Protein AF-A0A7J8KE74-F1 (afdb_monomer)

Sequence (270 aa):
MSRSQGQGNPVCGELDSFLIEITANILKFQDSDGKHLLPKIRDSAGQKGTGKWTAISALEYGVPVTLIGEAVFARCLSSLKDERIQASKKLKGPQKIQFKGDKKSFLEDIRKALYASKIISYAQGFMLLRQAATEFGWTLNYGGIALMWRGGCIIRSVFLGRIKDAFDRNPELQNLLLDDFFKSAVENCQESWRRAVSTGVQAGIPMPCFTTALSFYDGYRHEMLPANLIQAQRDYFGAHTYELLAKPGKFIHTNWTGHGGSVSSSSYNA

Radius of gyration: 23.01 Å; Cα contacts (8 Å, |Δi|>4): 273; chains: 1; bounding box: 54×50×67 Å

Organism: Rousettus aegyptiacus (NCBI:txid9407)

Solvent-accessible surface area (backbone atoms only — not comparable to full-atom values): 15713 Å² total; per-residue (Å²): 137,82,84,78,87,69,99,60,84,74,70,84,60,85,72,28,29,53,57,56,53,53,49,57,51,50,72,70,34,61,38,99,85,71,44,63,41,62,88,74,55,77,75,50,53,83,80,93,51,67,66,51,50,57,36,49,52,22,62,76,71,74,39,83,38,53,33,58,36,39,55,46,48,52,29,57,58,27,58,42,48,70,60,49,59,57,45,64,78,71,60,80,74,60,74,89,71,77,88,82,72,63,65,69,63,51,52,51,17,45,52,30,26,52,50,37,28,50,51,42,42,51,30,32,51,53,44,43,54,50,50,51,23,63,80,69,72,49,88,77,58,64,31,58,53,27,51,60,42,40,50,97,49,74,82,15,26,65,51,32,52,56,52,19,54,45,28,70,75,36,77,82,60,82,45,55,64,75,35,69,68,48,36,50,51,35,64,79,14,45,66,34,24,48,51,40,52,55,51,31,57,63,64,60,49,92,48,64,44,53,52,44,27,50,53,46,54,58,56,73,73,44,94,76,67,77,59,63,56,56,37,51,50,42,16,59,80,54,24,60,31,39,65,48,92,94,42,73,96,46,77,45,69,63,59,76,78,76,76,60,69,98,70,57,51,80,83,79,89,126

Structure (mmCIF, N/CA/C/O backbone):
data_AF-A0A7J8KE74-F1
#
_entry.id   AF-A0A7J8KE74-F1
#
loop_
_atom_site.group_PDB
_atom_site.id
_atom_site.type_symbol
_atom_site.label_atom_id
_atom_site.label_alt_id
_atom_site.label_comp_id
_atom_site.label_asym_id
_atom_site.label_entity_id
_atom_site.label_seq_id
_atom_site.pdbx_PDB_ins_code
_atom_site.Cartn_x
_atom_site.Cartn_y
_atom_site.Cartn_z
_atom_site.occupancy
_atom_site.B_iso_or_equiv
_atom_site.auth_seq_id
_atom_site.auth_comp_id
_atom_site.auth_asym_id
_atom_site.auth_atom_id
_atom_site.pdbx_PDB_model_num
ATOM 1 N N . MET A 1 1 ? 0.357 -25.454 25.633 1.00 37.00 1 MET A N 1
ATOM 2 C CA . MET A 1 1 ? -0.486 -24.565 26.460 1.00 37.00 1 MET A CA 1
ATOM 3 C C . MET A 1 1 ? -1.849 -24.462 25.800 1.00 37.00 1 MET A C 1
ATOM 5 O O . MET A 1 1 ? -1.939 -24.059 24.647 1.00 37.00 1 MET A O 1
ATOM 9 N N . SER A 1 2 ? -2.853 -24.998 26.484 1.00 32.03 2 SER A N 1
ATOM 10 C CA . SER A 1 2 ? -4.212 -25.276 26.014 1.00 32.03 2 SER A CA 1
ATOM 11 C C . SER A 1 2 ? -5.008 -24.007 25.708 1.00 32.03 2 SER A C 1
ATOM 13 O O . SER A 1 2 ? -4.944 -23.036 26.457 1.00 32.03 2 SER A O 1
ATOM 15 N N . ARG A 1 3 ? -5.787 -24.038 24.619 1.00 41.31 3 ARG A N 1
ATOM 16 C CA . ARG A 1 3 ? -6.760 -22.997 24.261 1.00 41.31 3 ARG A CA 1
ATOM 17 C C . ARG A 1 3 ? -7.822 -22.892 25.360 1.00 41.31 3 ARG A C 1
ATOM 19 O O . ARG A 1 3 ? -8.595 -23.830 25.534 1.00 41.31 3 ARG A O 1
ATOM 26 N N . SER A 1 4 ? -7.898 -21.760 26.053 1.00 35.44 4 SER A N 1
ATOM 27 C CA . SER A 1 4 ? -9.140 -21.351 26.704 1.00 35.44 4 SER A CA 1
ATOM 28 C C . SER A 1 4 ? -10.087 -20.847 25.614 1.00 35.44 4 SER A C 1
ATOM 30 O O . SER A 1 4 ? -9.778 -19.919 24.867 1.00 35.44 4 SER A O 1
ATOM 32 N N . GLN A 1 5 ? -11.224 -21.522 25.467 1.00 39.06 5 GLN A N 1
ATOM 33 C CA . GLN A 1 5 ? -12.318 -21.073 24.616 1.00 39.06 5 GLN A CA 1
ATOM 34 C C . GLN A 1 5 ? -12.979 -19.860 25.281 1.00 39.06 5 GLN A C 1
ATOM 36 O O . GLN A 1 5 ? -13.851 -20.001 26.133 1.00 39.06 5 GLN A O 1
ATOM 41 N N . GLY A 1 6 ? -12.535 -18.660 24.914 1.00 36.75 6 GLY A N 1
ATOM 42 C CA . GLY A 1 6 ? -13.305 -17.442 25.129 1.00 36.75 6 GLY A CA 1
ATOM 43 C C . GLY A 1 6 ? -14.415 -17.368 24.085 1.00 36.75 6 GLY A C 1
ATOM 44 O O . GLY A 1 6 ? -14.139 -17.423 22.888 1.00 36.75 6 GLY A O 1
ATOM 45 N N . GLN A 1 7 ? -15.664 -17.269 24.537 1.00 35.16 7 GLN A N 1
ATOM 46 C CA . GLN A 1 7 ? -16.854 -17.072 23.709 1.00 35.16 7 GLN A CA 1
ATOM 47 C C . GLN A 1 7 ? -16.773 -15.736 22.950 1.00 35.16 7 GLN A C 1
ATOM 49 O O . GLN A 1 7 ? -17.244 -14.695 23.399 1.00 35.16 7 GLN A O 1
ATOM 54 N N . GLY A 1 8 ? -16.164 -15.765 21.773 1.00 38.38 8 GLY A N 1
ATOM 55 C CA . GLY A 1 8 ? -16.310 -14.759 20.734 1.00 38.38 8 GLY A CA 1
ATOM 56 C C . GLY A 1 8 ? -16.576 -15.499 19.435 1.00 38.38 8 GLY A C 1
ATOM 57 O O . GLY A 1 8 ? -15.855 -16.445 19.129 1.00 38.38 8 GLY A O 1
ATOM 58 N N . ASN A 1 9 ? -17.622 -15.114 18.696 1.00 39.16 9 ASN A N 1
ATOM 59 C CA . ASN A 1 9 ? -17.879 -15.691 17.376 1.00 39.16 9 ASN A CA 1
ATOM 60 C C . ASN A 1 9 ? -16.574 -15.684 16.561 1.00 39.16 9 ASN A C 1
ATOM 62 O O . ASN A 1 9 ? -15.957 -14.616 16.458 1.00 39.16 9 ASN A O 1
ATOM 66 N N . PRO A 1 10 ? -16.139 -16.833 16.008 1.00 43.94 10 PRO A N 1
ATOM 67 C CA . PRO A 1 10 ? -14.959 -16.872 15.164 1.00 43.94 10 PRO A CA 1
ATOM 68 C C . PRO A 1 10 ? -15.146 -15.878 14.018 1.00 43.94 10 PRO A C 1
ATOM 70 O O . PRO A 1 10 ? -16.247 -15.724 13.483 1.00 43.94 10 PRO A O 1
ATOM 73 N N . VAL A 1 11 ? -14.072 -15.176 13.664 1.00 50.88 11 VAL A N 1
ATOM 74 C CA . VAL A 1 11 ? -14.034 -14.309 12.485 1.00 50.88 11 VAL A CA 1
ATOM 75 C C . VAL A 1 11 ? -14.248 -15.215 11.273 1.00 50.88 11 VAL A C 1
ATOM 77 O O . VAL A 1 11 ? -13.321 -15.848 10.792 1.00 50.88 11 VAL A O 1
ATOM 80 N N . CYS A 1 12 ? -15.491 -15.351 10.820 1.00 60.56 12 CYS A N 1
ATOM 81 C CA . CYS A 1 12 ? -15.844 -16.238 9.720 1.00 60.56 12 CYS A CA 1
ATOM 82 C C . CYS A 1 12 ? -15.625 -15.487 8.396 1.00 60.56 12 CYS A C 1
ATOM 84 O O . CYS A 1 12 ? -16.311 -14.499 8.136 1.00 60.56 12 CYS A O 1
ATOM 86 N N . GLY A 1 13 ? -14.645 -15.901 7.581 1.00 84.94 13 GLY A N 1
ATOM 87 C CA . GLY A 1 13 ? -14.439 -15.365 6.227 1.00 84.94 13 GLY A CA 1
ATOM 88 C C . GLY A 1 13 ? -12.975 -15.228 5.789 1.00 84.94 13 GLY A C 1
ATOM 89 O O . GLY A 1 13 ? -12.051 -15.678 6.456 1.00 84.94 13 GLY A O 1
ATOM 90 N N . GLU A 1 14 ? -12.744 -14.570 4.651 1.00 92.75 14 GLU A N 1
ATOM 91 C CA . GLU A 1 14 ? -11.417 -14.424 4.014 1.00 92.75 14 GLU A CA 1
ATOM 92 C C . GLU A 1 14 ? -10.384 -13.610 4.821 1.00 92.75 14 GLU A C 1
ATOM 94 O O . GLU A 1 14 ? -9.175 -13.697 4.582 1.00 92.75 14 GLU A O 1
ATOM 99 N N . LEU A 1 15 ? -10.854 -12.840 5.806 1.00 95.56 15 LEU A N 1
ATOM 100 C CA . LEU A 1 15 ? -10.025 -12.087 6.749 1.00 95.56 15 LEU A CA 1
ATOM 101 C C . LEU A 1 15 ? -9.701 -12.860 8.036 1.00 95.56 15 LEU A C 1
ATOM 103 O O . LEU A 1 15 ? -9.006 -12.306 8.893 1.00 95.56 15 LEU A O 1
ATOM 107 N N . ASP A 1 16 ? -10.146 -14.116 8.166 1.00 94.56 16 ASP A N 1
ATOM 108 C CA . ASP A 1 16 ? -9.833 -14.959 9.322 1.00 94.56 16 ASP A CA 1
ATOM 109 C C . ASP A 1 16 ? -8.313 -15.041 9.538 1.00 94.56 16 ASP A C 1
ATOM 111 O O . ASP A 1 16 ? -7.527 -15.528 8.709 1.00 94.56 16 ASP A O 1
ATOM 115 N N . SER A 1 17 ? -7.885 -14.436 10.642 1.00 95.75 17 SER A N 1
ATOM 116 C CA . SER A 1 17 ? -6.489 -14.232 10.977 1.00 95.75 17 SER A CA 1
ATOM 117 C C . SER A 1 17 ? -6.329 -13.878 12.443 1.00 95.75 17 SER A C 1
ATOM 119 O O . SER A 1 17 ? -7.180 -13.220 13.045 1.00 95.75 17 SER A O 1
ATOM 121 N N . PHE A 1 18 ? -5.166 -14.237 12.986 1.00 96.31 18 PHE A N 1
ATOM 122 C CA . PHE A 1 18 ? -4.839 -13.936 14.375 1.00 96.31 18 PHE A CA 1
ATOM 123 C C . PHE A 1 18 ? -4.906 -12.437 14.687 1.00 96.31 18 PHE A C 1
ATOM 125 O O . PHE A 1 18 ? -5.376 -12.050 15.751 1.00 96.31 18 PHE A O 1
ATOM 132 N N . LEU A 1 19 ? -4.463 -11.581 13.759 1.00 97.19 19 LEU A N 1
ATOM 133 C CA . LEU A 1 19 ? -4.487 -10.134 13.968 1.00 97.19 19 LEU A CA 1
ATOM 134 C C . LEU A 1 19 ? -5.917 -9.583 14.061 1.00 97.19 19 LEU A C 1
ATOM 136 O O . LEU A 1 19 ? -6.177 -8.772 14.942 1.00 97.19 19 LEU A O 1
ATOM 140 N N . ILE A 1 20 ? -6.854 -10.047 13.226 1.00 97.44 20 ILE A N 1
ATOM 141 C CA . ILE A 1 20 ? -8.258 -9.610 13.316 1.00 97.44 20 ILE A CA 1
ATOM 142 C C . ILE A 1 20 ? -8.899 -10.101 14.621 1.00 97.44 20 ILE A C 1
ATOM 144 O O . ILE A 1 20 ? -9.606 -9.336 15.277 1.00 97.44 20 ILE A O 1
ATOM 148 N N . GLU A 1 21 ? -8.604 -11.337 15.035 1.00 96.75 21 GLU A N 1
ATOM 149 C CA . GLU A 1 21 ? -9.071 -11.908 16.304 1.00 96.75 21 GLU A CA 1
ATOM 150 C C . GLU A 1 21 ? -8.626 -11.060 17.507 1.00 96.75 21 GLU A C 1
ATOM 152 O O . GLU A 1 21 ? -9.462 -10.589 18.284 1.00 96.75 21 GLU A O 1
ATOM 157 N N . ILE A 1 22 ? -7.321 -10.796 17.647 1.00 97.75 22 ILE A N 1
ATOM 158 C CA . ILE A 1 22 ? -6.830 -10.000 18.780 1.00 97.75 22 ILE A CA 1
ATOM 159 C C . ILE A 1 22 ? -7.313 -8.552 18.705 1.00 97.75 22 ILE A C 1
ATOM 161 O O . ILE A 1 22 ? -7.578 -7.964 19.748 1.00 97.75 22 ILE A O 1
ATOM 165 N N . THR A 1 23 ? -7.488 -7.975 17.510 1.00 98.38 23 THR A N 1
ATOM 166 C CA . THR A 1 23 ? -8.066 -6.632 17.362 1.00 98.38 23 THR A CA 1
ATOM 167 C C . THR A 1 23 ? -9.499 -6.586 17.890 1.00 98.38 23 THR A C 1
ATOM 169 O O . THR A 1 23 ? -9.838 -5.657 18.625 1.00 98.38 23 THR A O 1
ATOM 172 N N . ALA A 1 24 ? -10.326 -7.592 17.593 1.00 97.94 24 ALA A N 1
ATOM 173 C CA . ALA A 1 24 ? -11.685 -7.676 18.127 1.00 97.94 24 ALA A CA 1
ATOM 174 C C . ALA A 1 24 ? -11.700 -7.790 19.662 1.00 97.94 24 ALA A C 1
ATOM 176 O O . ALA A 1 24 ? -12.538 -7.162 20.311 1.00 97.94 24 ALA A O 1
ATOM 177 N N . ASN A 1 25 ? -10.762 -8.543 20.244 1.00 98.31 25 ASN A N 1
ATOM 178 C CA . ASN A 1 25 ? -10.628 -8.678 21.697 1.00 98.31 25 ASN A CA 1
ATOM 179 C C . ASN A 1 25 ? -10.150 -7.372 22.353 1.00 98.31 25 ASN A C 1
ATOM 181 O O . ASN A 1 25 ? -10.729 -6.937 23.345 1.00 98.31 25 ASN A O 1
ATOM 185 N N . ILE A 1 26 ? -9.149 -6.707 21.766 1.00 98.56 26 ILE A N 1
ATOM 186 C CA . ILE A 1 26 ? -8.618 -5.418 22.239 1.00 98.56 26 ILE A CA 1
ATOM 187 C C . ILE A 1 26 ? -9.710 -4.340 22.238 1.00 98.56 26 ILE A C 1
ATOM 189 O O . ILE A 1 26 ? -9.819 -3.582 23.198 1.00 98.56 26 ILE A O 1
ATOM 193 N N . LEU A 1 27 ? -10.542 -4.282 21.191 1.00 98.31 27 LEU A N 1
ATOM 194 C CA . LEU A 1 27 ? -11.620 -3.291 21.078 1.00 98.31 27 LEU A CA 1
ATOM 195 C C . LEU A 1 27 ? -12.705 -3.442 22.154 1.00 98.31 27 LEU A C 1
ATOM 197 O O . LEU A 1 27 ? -13.333 -2.450 22.512 1.00 98.31 27 LEU A O 1
ATOM 201 N N . LYS A 1 28 ? -12.923 -4.659 22.667 1.00 98.00 28 LYS A N 1
ATOM 202 C CA . LYS A 1 28 ? -13.935 -4.966 23.694 1.00 98.00 28 LYS A CA 1
ATOM 203 C C . LYS A 1 28 ? -13.389 -4.914 25.122 1.00 98.00 28 LYS A C 1
ATOM 205 O O . LYS A 1 28 ? -14.166 -5.000 26.068 1.00 98.00 28 LYS A O 1
ATOM 210 N N . PHE A 1 29 ? -12.072 -4.820 25.292 1.00 98.50 29 PHE A N 1
ATOM 211 C CA . PHE A 1 29 ? -11.441 -4.898 26.603 1.00 98.50 29 PHE A CA 1
ATOM 212 C C . PHE A 1 29 ? -11.776 -3.669 27.462 1.00 98.50 29 PHE A C 1
ATOM 214 O O . PHE A 1 29 ? -11.548 -2.524 27.053 1.00 98.50 29 PHE A O 1
ATOM 221 N N . GLN A 1 30 ? -12.283 -3.922 28.669 1.00 98.25 30 GLN A N 1
ATOM 222 C CA . GLN A 1 30 ? -12.573 -2.908 29.680 1.00 98.25 30 GLN A CA 1
ATOM 223 C C . GLN A 1 30 ? -11.461 -2.875 30.731 1.00 98.25 30 GLN A C 1
ATOM 225 O O . GLN A 1 30 ? -10.966 -3.912 31.162 1.00 98.25 30 GLN A O 1
ATOM 230 N N . ASP A 1 31 ? -11.062 -1.668 31.114 1.00 97.88 31 ASP A N 1
ATOM 231 C CA . ASP A 1 31 ? -10.121 -1.399 32.196 1.00 97.88 31 ASP A CA 1
ATOM 232 C C . ASP A 1 31 ? -10.826 -1.489 33.566 1.00 97.88 31 ASP A C 1
ATOM 234 O O . ASP A 1 31 ? -12.050 -1.596 33.651 1.00 97.88 31 ASP A O 1
ATOM 238 N N . SER A 1 32 ? -10.056 -1.410 34.650 1.00 97.56 32 SER A N 1
ATOM 239 C CA . SER A 1 32 ? -10.529 -1.493 36.040 1.00 97.56 32 SER A CA 1
ATOM 240 C C . SER A 1 32 ? -11.594 -0.453 36.425 1.00 97.56 32 SER A C 1
ATOM 242 O O . SER A 1 32 ? -12.364 -0.685 37.352 1.00 97.56 32 SER A O 1
ATOM 244 N N . ASP A 1 33 ? -11.688 0.663 35.698 1.00 97.25 33 ASP A N 1
ATOM 245 C CA . ASP A 1 33 ? -12.717 1.696 35.878 1.00 97.25 33 ASP A CA 1
ATOM 246 C C . ASP A 1 33 ? -13.999 1.457 35.051 1.00 97.25 33 A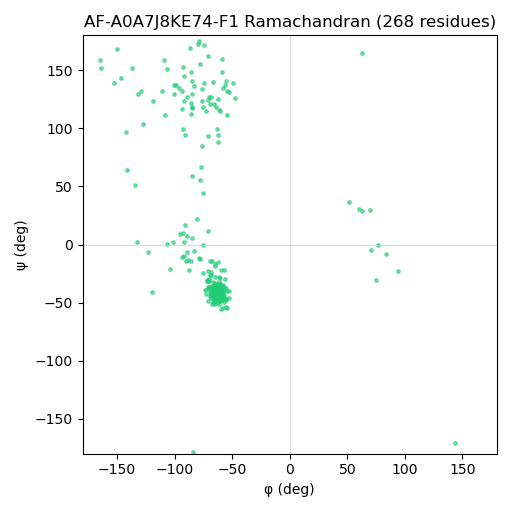SP A C 1
ATOM 248 O O . ASP A 1 33 ? -14.855 2.340 34.963 1.00 97.25 33 ASP A O 1
ATOM 252 N N . GLY A 1 34 ? -14.119 0.298 34.394 1.00 97.50 34 GLY A N 1
ATOM 253 C CA . GLY A 1 34 ? -15.256 -0.077 33.550 1.00 97.50 34 GLY A CA 1
ATOM 254 C C . GLY A 1 34 ? -15.286 0.592 32.169 1.00 97.50 34 GLY A C 1
ATOM 255 O O . GLY A 1 34 ? -16.193 0.329 31.378 1.00 97.50 34 GLY A O 1
ATOM 256 N N . LYS A 1 35 ? -14.312 1.451 31.832 1.00 98.06 35 LYS A N 1
ATOM 257 C CA . LYS A 1 35 ? -14.203 2.081 30.504 1.00 98.06 35 LYS A CA 1
ATOM 258 C C . LYS A 1 35 ? -13.302 1.254 29.592 1.00 98.06 35 LYS A C 1
ATOM 260 O O . LYS A 1 35 ? -12.378 0.590 30.047 1.00 98.06 35 LYS A O 1
ATOM 265 N N . HIS A 1 36 ? -13.518 1.337 28.278 1.00 98.50 36 HIS A N 1
ATOM 266 C CA . HIS A 1 36 ? -12.631 0.685 27.310 1.00 98.50 36 HIS A CA 1
ATOM 267 C C . HIS A 1 36 ? -11.186 1.175 27.475 1.00 98.50 36 HIS A C 1
ATOM 269 O O . HIS A 1 36 ? -10.947 2.381 27.583 1.00 98.50 36 HIS A O 1
ATOM 275 N N . LEU A 1 37 ? -10.226 0.246 27.470 1.00 98.56 37 LEU A N 1
ATOM 276 C CA . LEU A 1 37 ? -8.810 0.577 27.664 1.00 98.56 37 LEU A CA 1
ATOM 277 C C . LEU A 1 37 ? -8.202 1.258 26.430 1.00 98.56 37 LEU A C 1
ATOM 279 O O . LEU A 1 37 ? -7.421 2.196 26.571 1.00 98.56 37 LEU A O 1
ATOM 283 N N . LEU A 1 38 ? -8.566 0.816 25.219 1.00 98.44 38 LEU A N 1
ATOM 284 C CA . LEU A 1 38 ? -7.928 1.259 23.973 1.00 98.44 38 LEU A CA 1
ATOM 285 C C . LEU A 1 38 ? -7.876 2.795 23.802 1.00 98.44 38 LEU A C 1
ATOM 287 O O . LEU A 1 38 ? -6.796 3.295 23.492 1.00 98.44 38 LEU A O 1
ATOM 291 N N . PRO A 1 39 ? -8.955 3.572 24.049 1.00 98.56 39 PRO A N 1
ATOM 292 C CA . PRO A 1 39 ? -8.911 5.035 23.947 1.00 98.56 39 PRO A CA 1
ATOM 293 C C . PRO A 1 39 ? -7.942 5.733 24.916 1.00 98.56 39 PRO A C 1
ATOM 295 O O . PRO A 1 39 ? -7.656 6.912 24.729 1.00 98.56 39 PRO A O 1
ATOM 298 N N . LYS A 1 40 ? -7.458 5.039 25.955 1.00 98.25 40 LYS A N 1
ATOM 299 C CA . LYS A 1 40 ? -6.518 5.580 26.952 1.00 98.25 40 LYS A CA 1
ATOM 300 C C . LYS A 1 40 ? -5.051 5.374 26.563 1.00 98.25 40 LYS A C 1
ATOM 302 O O . LYS A 1 40 ? -4.166 5.972 27.170 1.00 98.25 40 LYS A O 1
ATOM 307 N N . ILE A 1 41 ? -4.774 4.514 25.582 1.00 98.56 41 ILE A N 1
ATOM 308 C CA . ILE A 1 41 ? -3.410 4.176 25.169 1.00 98.56 41 ILE A CA 1
ATOM 309 C C . ILE A 1 41 ? -2.828 5.32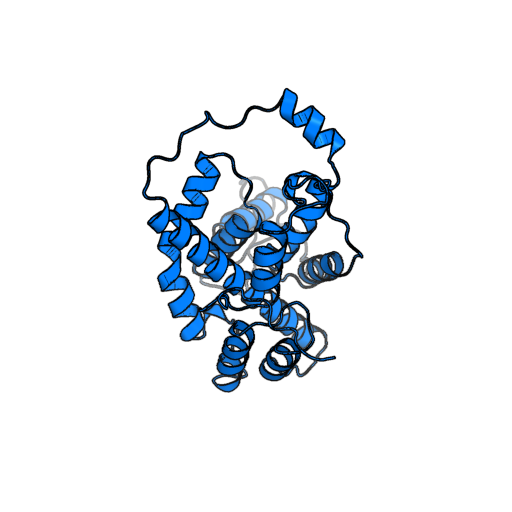3 24.334 1.00 98.56 41 ILE A C 1
ATOM 311 O O . ILE A 1 41 ? -3.466 5.823 23.409 1.00 98.56 41 ILE A O 1
ATOM 315 N N . ARG A 1 42 ? -1.583 5.722 24.627 1.00 98.31 42 ARG A N 1
ATOM 316 C CA . ARG A 1 42 ? -0.859 6.727 23.835 1.00 98.31 42 ARG A CA 1
ATOM 317 C C . ARG A 1 42 ? -0.656 6.226 22.400 1.00 98.31 42 ARG A C 1
ATOM 319 O O . ARG A 1 42 ? -0.047 5.184 22.179 1.00 98.31 42 ARG A O 1
ATOM 326 N N . ASP A 1 43 ? -1.087 7.015 21.423 1.00 98.06 43 ASP A N 1
ATOM 327 C CA . ASP A 1 43 ? -0.983 6.758 19.980 1.00 98.06 43 ASP A CA 1
ATOM 328 C C . ASP A 1 43 ? 0.429 7.043 19.431 1.00 98.06 43 ASP A C 1
ATOM 330 O O . ASP A 1 43 ? 0.604 7.836 18.507 1.00 98.06 43 ASP A O 1
ATOM 334 N N . SER A 1 44 ? 1.445 6.410 20.024 1.00 98.06 44 SER A N 1
ATOM 335 C CA . SER A 1 44 ? 2.840 6.442 19.569 1.00 98.06 44 SER A CA 1
ATOM 336 C C . SER A 1 44 ? 3.357 5.012 19.436 1.00 98.06 44 SER A C 1
ATOM 338 O O . SER A 1 44 ? 3.620 4.331 20.428 1.00 98.06 44 SER A O 1
ATOM 340 N N . ALA A 1 45 ? 3.450 4.530 18.199 1.00 96.38 45 ALA A N 1
ATOM 341 C CA . ALA A 1 45 ? 3.833 3.159 17.906 1.00 96.38 45 ALA A CA 1
ATOM 342 C C . ALA A 1 45 ? 5.358 3.006 17.876 1.00 96.38 45 ALA A C 1
ATOM 344 O O . ALA A 1 45 ? 6.041 3.574 17.026 1.00 96.38 45 ALA A O 1
ATOM 345 N N . GLY A 1 46 ? 5.891 2.172 18.769 1.00 91.06 46 GLY A N 1
ATOM 346 C CA . GLY A 1 46 ? 7.293 1.765 18.724 1.00 91.06 46 GLY A CA 1
ATOM 347 C C . GLY A 1 46 ? 7.608 0.821 17.555 1.00 91.06 46 GLY A C 1
ATOM 348 O O . GLY A 1 46 ? 6.738 0.157 16.977 1.00 91.06 46 GLY A O 1
ATOM 349 N N . GLN A 1 47 ? 8.893 0.703 17.228 1.00 89.38 47 GLN A N 1
ATOM 350 C CA . GLN A 1 47 ? 9.400 -0.298 16.292 1.00 89.38 47 GLN A CA 1
ATOM 351 C C . GLN A 1 47 ? 10.806 -0.755 16.686 1.00 89.38 47 GLN A C 1
ATOM 353 O O . GLN A 1 47 ? 11.622 0.047 17.122 1.00 89.38 47 GLN A O 1
ATOM 358 N N . LYS A 1 48 ? 11.099 -2.047 16.499 1.00 86.25 48 LYS A N 1
ATOM 359 C CA . LYS A 1 48 ? 12.422 -2.644 16.769 1.00 86.25 48 LYS A CA 1
ATOM 360 C C . LYS A 1 48 ? 13.342 -2.675 15.536 1.00 86.25 48 LYS A C 1
ATOM 362 O O . LYS A 1 48 ? 14.366 -3.338 15.555 1.00 86.25 48 LYS A O 1
ATOM 367 N N . GLY A 1 49 ? 12.958 -2.001 14.449 1.00 86.19 49 GLY A N 1
ATOM 368 C CA . GLY A 1 49 ? 13.761 -1.874 13.224 1.00 86.19 49 GLY A CA 1
ATOM 369 C C . GLY A 1 49 ? 13.479 -2.902 12.122 1.00 86.19 49 GLY A C 1
ATOM 370 O O . GLY A 1 49 ? 13.684 -2.578 10.960 1.00 86.19 49 GLY A O 1
ATOM 371 N N . THR A 1 50 ? 12.915 -4.072 12.430 1.00 89.19 50 THR A N 1
ATOM 372 C CA . THR A 1 50 ? 12.701 -5.141 11.429 1.00 89.19 50 THR A CA 1
ATOM 373 C C . THR A 1 50 ? 11.835 -4.729 10.238 1.00 89.19 50 THR A C 1
ATOM 375 O O . THR A 1 50 ? 12.188 -5.019 9.102 1.00 89.19 50 THR A O 1
ATOM 378 N N . GLY A 1 51 ? 10.741 -3.993 10.466 1.00 90.62 51 GLY A N 1
ATOM 379 C CA . GLY A 1 51 ? 9.907 -3.477 9.371 1.00 90.62 51 GLY A CA 1
ATOM 380 C C . GLY A 1 51 ? 10.634 -2.456 8.487 1.00 90.62 51 GLY A C 1
ATOM 381 O O . GLY A 1 51 ? 10.424 -2.429 7.278 1.00 90.62 51 GLY A O 1
ATOM 382 N N . LYS A 1 52 ? 11.538 -1.659 9.077 1.00 95.50 52 LYS A N 1
ATOM 383 C CA . LYS A 1 52 ? 12.366 -0.690 8.347 1.00 95.50 52 LYS A CA 1
ATOM 384 C C . LYS A 1 52 ? 13.311 -1.403 7.380 1.00 95.50 52 LYS A C 1
ATOM 386 O O . LYS A 1 52 ? 13.469 -0.936 6.261 1.00 95.50 52 LYS A O 1
ATOM 391 N N . TRP A 1 53 ? 13.902 -2.530 7.783 1.00 97.94 53 TRP A N 1
ATOM 392 C CA . TRP A 1 53 ? 14.803 -3.297 6.918 1.00 97.94 53 TRP A CA 1
ATOM 393 C C . TRP A 1 53 ? 14.110 -3.789 5.650 1.00 97.94 53 TRP A C 1
ATOM 395 O O . TRP A 1 53 ? 14.677 -3.646 4.580 1.00 97.94 53 TRP A O 1
ATOM 405 N N . THR A 1 54 ? 12.860 -4.253 5.731 1.00 98.19 54 THR A N 1
ATOM 406 C CA . THR A 1 54 ? 12.102 -4.642 4.530 1.00 98.19 54 THR A CA 1
ATOM 407 C C . THR A 1 54 ? 11.913 -3.476 3.557 1.00 98.19 54 THR A C 1
ATOM 409 O O . THR A 1 54 ? 12.079 -3.655 2.356 1.00 98.19 54 THR A O 1
ATOM 412 N N . ALA A 1 55 ? 11.590 -2.280 4.062 1.00 97.94 55 ALA A N 1
ATOM 413 C CA . ALA A 1 55 ? 11.442 -1.093 3.219 1.00 97.94 55 ALA A CA 1
ATOM 414 C C . ALA A 1 55 ? 12.784 -0.628 2.622 1.00 97.94 55 ALA A C 1
ATOM 416 O O . ALA A 1 55 ? 12.819 -0.211 1.470 1.00 97.94 55 ALA A O 1
ATOM 417 N N . ILE A 1 56 ? 13.881 -0.733 3.380 1.00 98.38 56 ILE A N 1
ATOM 418 C CA . ILE A 1 56 ? 15.234 -0.424 2.893 1.00 98.38 56 ILE A CA 1
ATOM 419 C C . ILE A 1 56 ? 15.637 -1.400 1.786 1.00 98.38 56 ILE A C 1
ATOM 421 O O . ILE A 1 56 ? 15.976 -0.949 0.701 1.00 98.38 56 ILE A O 1
ATOM 425 N N . SER A 1 57 ? 15.508 -2.711 2.003 1.00 98.50 57 SER A N 1
ATOM 426 C CA . SER A 1 57 ? 15.848 -3.709 0.982 1.00 98.50 57 SER A CA 1
ATOM 427 C C . SER A 1 57 ? 15.012 -3.546 -0.286 1.00 98.50 57 SER A C 1
ATOM 429 O O . SER A 1 57 ? 15.515 -3.719 -1.387 1.00 98.50 57 SER A O 1
ATOM 431 N N . ALA A 1 58 ? 13.737 -3.170 -0.159 1.00 98.50 58 ALA A N 1
ATOM 432 C CA . ALA A 1 58 ? 12.907 -2.862 -1.318 1.00 98.50 58 ALA A CA 1
ATOM 433 C C . ALA A 1 58 ? 13.462 -1.693 -2.148 1.00 98.50 58 ALA A C 1
ATOM 435 O O . ALA A 1 58 ? 13.472 -1.773 -3.372 1.00 98.50 58 ALA A O 1
ATOM 436 N N . LEU A 1 59 ? 13.950 -0.637 -1.491 1.00 98.25 59 LEU A N 1
ATOM 437 C CA . LEU A 1 59 ? 14.595 0.492 -2.164 1.00 98.25 59 LEU A CA 1
ATOM 438 C C . LEU A 1 59 ? 15.937 0.091 -2.788 1.00 98.25 59 LEU A C 1
ATOM 440 O O . LEU A 1 59 ? 16.196 0.468 -3.925 1.00 98.25 59 LEU A O 1
ATOM 444 N N . GLU A 1 60 ? 16.757 -0.685 -2.073 1.00 98.38 60 GLU A N 1
ATOM 445 C CA . GLU A 1 60 ? 18.061 -1.169 -2.553 1.00 98.38 60 GLU A CA 1
ATOM 446 C C . GLU A 1 60 ? 17.926 -2.037 -3.811 1.00 98.38 60 GLU A C 1
ATOM 448 O O . GLU A 1 60 ? 18.706 -1.877 -4.743 1.00 98.38 60 GLU A O 1
ATOM 453 N N . TYR A 1 61 ? 16.910 -2.902 -3.869 1.00 98.12 61 TYR A N 1
ATOM 454 C CA . TYR A 1 61 ? 16.669 -3.801 -5.004 1.00 98.12 61 TYR A CA 1
ATOM 455 C C . TYR A 1 61 ? 15.674 -3.261 -6.041 1.00 98.12 61 TYR A C 1
ATOM 457 O O . TYR A 1 61 ? 15.219 -4.011 -6.902 1.00 98.12 61 TYR A O 1
ATOM 465 N N . GLY A 1 62 ? 15.266 -1.991 -5.949 1.00 97.81 62 GLY A N 1
ATOM 466 C CA . GLY A 1 62 ? 14.350 -1.384 -6.922 1.00 97.81 62 GLY A CA 1
ATOM 467 C C . GLY A 1 62 ? 12.954 -2.025 -6.985 1.00 97.81 62 GLY A C 1
ATOM 468 O O . GLY A 1 62 ? 12.302 -1.992 -8.028 1.00 97.81 62 GLY A O 1
ATOM 469 N N . VAL A 1 63 ? 12.462 -2.609 -5.885 1.00 98.62 63 VAL A N 1
ATOM 470 C CA . VAL A 1 63 ? 11.153 -3.282 -5.827 1.00 98.62 63 VAL A CA 1
ATOM 471 C C . VAL A 1 63 ? 10.097 -2.376 -5.180 1.00 98.62 63 VAL A C 1
ATOM 473 O O . VAL A 1 63 ? 10.293 -1.898 -4.062 1.00 98.62 63 VAL A O 1
ATOM 476 N N . PRO A 1 64 ? 8.916 -2.181 -5.799 1.00 98.44 64 PRO A N 1
ATOM 477 C CA . PRO A 1 64 ? 7.877 -1.282 -5.290 1.00 98.44 64 PRO A CA 1
ATOM 478 C C . PRO A 1 64 ? 7.074 -1.874 -4.110 1.00 98.44 64 PRO A C 1
ATOM 480 O O . PRO A 1 64 ? 5.871 -2.118 -4.213 1.00 98.44 64 PRO A O 1
ATOM 483 N N . VAL A 1 65 ? 7.711 -2.075 -2.949 1.00 98.75 65 VAL A N 1
ATOM 484 C CA . VAL A 1 65 ? 7.058 -2.549 -1.707 1.00 98.75 65 VAL A CA 1
ATOM 485 C C . VAL A 1 65 ? 6.447 -1.387 -0.919 1.00 98.75 65 VAL A C 1
ATOM 487 O O . VAL A 1 65 ? 6.793 -1.095 0.230 1.00 98.75 65 VAL A O 1
ATOM 490 N N . THR A 1 66 ? 5.527 -0.687 -1.575 1.00 98.88 66 THR A N 1
ATOM 491 C CA . THR A 1 66 ? 5.013 0.603 -1.109 1.00 98.88 66 THR A CA 1
ATOM 492 C C . THR A 1 66 ? 4.203 0.504 0.183 1.00 98.88 66 THR A C 1
ATOM 494 O O . THR A 1 66 ? 4.334 1.371 1.046 1.00 98.88 66 THR A O 1
ATOM 497 N N . LEU A 1 67 ? 3.401 -0.553 0.377 1.00 98.81 67 LEU A N 1
ATOM 498 C CA . LEU A 1 67 ? 2.522 -0.651 1.547 1.00 98.81 67 LEU A CA 1
ATOM 499 C C . LEU A 1 67 ? 3.309 -0.855 2.840 1.00 98.81 67 LEU A C 1
ATOM 501 O O . LEU A 1 67 ? 2.991 -0.227 3.849 1.00 98.81 67 LEU A O 1
ATOM 505 N N . ILE A 1 68 ? 4.351 -1.692 2.822 1.00 98.75 68 ILE A N 1
ATOM 506 C CA . ILE A 1 68 ? 5.222 -1.873 3.992 1.00 98.75 68 ILE A CA 1
ATOM 507 C C . ILE A 1 68 ? 5.983 -0.575 4.289 1.00 98.75 68 ILE A C 1
ATOM 509 O O . ILE A 1 68 ? 6.085 -0.203 5.458 1.00 98.75 68 ILE A O 1
ATOM 513 N N . GLY A 1 69 ? 6.438 0.148 3.258 1.00 98.69 69 GLY A N 1
ATOM 514 C CA . GLY A 1 69 ? 7.028 1.481 3.412 1.00 98.69 69 GLY A CA 1
ATOM 515 C C . GLY A 1 69 ? 6.092 2.455 4.136 1.00 98.69 69 GLY A C 1
ATOM 516 O O . GLY A 1 69 ? 6.444 2.989 5.187 1.00 98.69 69 GLY A O 1
ATOM 517 N N . GLU A 1 70 ? 4.859 2.606 3.649 1.00 98.81 70 GLU A N 1
ATOM 518 C CA . GLU A 1 70 ? 3.832 3.440 4.288 1.00 98.81 70 GLU A CA 1
ATOM 519 C C . GLU A 1 70 ? 3.481 2.973 5.708 1.00 98.81 70 GLU A C 1
ATOM 521 O O . GLU A 1 70 ? 3.279 3.787 6.607 1.00 98.81 70 GLU A O 1
ATOM 526 N N . ALA A 1 71 ? 3.453 1.662 5.961 1.00 98.69 71 ALA A N 1
ATOM 527 C CA . ALA A 1 71 ? 3.217 1.126 7.298 1.00 98.69 71 ALA A CA 1
ATOM 528 C C . ALA A 1 71 ? 4.347 1.487 8.281 1.00 98.69 71 ALA A C 1
ATOM 530 O O . ALA A 1 71 ? 4.080 1.712 9.465 1.00 98.69 71 ALA A O 1
ATOM 531 N N . VAL A 1 72 ? 5.599 1.558 7.814 1.00 98.56 72 VAL A N 1
ATOM 532 C CA . VAL A 1 72 ? 6.745 2.029 8.609 1.00 98.56 72 VAL A CA 1
ATOM 533 C C . VAL A 1 72 ? 6.650 3.537 8.837 1.00 98.56 72 VAL A C 1
ATOM 535 O O . VAL A 1 72 ? 6.735 3.980 9.985 1.00 98.56 72 VAL A O 1
ATOM 538 N N . PHE A 1 73 ? 6.402 4.328 7.791 1.00 98.62 73 PHE A N 1
ATOM 539 C CA . PHE A 1 73 ? 6.273 5.782 7.922 1.00 98.62 73 PHE A CA 1
ATOM 540 C C . PHE A 1 73 ? 5.089 6.201 8.797 1.00 98.62 73 PHE A C 1
ATOM 542 O O . PHE A 1 73 ? 5.222 7.136 9.584 1.00 98.62 73 PHE A O 1
ATOM 549 N N . ALA A 1 74 ? 3.973 5.469 8.772 1.00 98.62 74 ALA A N 1
ATOM 550 C CA . ALA A 1 74 ? 2.847 5.707 9.671 1.00 98.62 74 ALA A CA 1
ATOM 551 C C . ALA A 1 74 ? 3.234 5.550 11.154 1.00 98.62 74 ALA A C 1
ATOM 553 O O . ALA A 1 74 ? 2.754 6.308 12.002 1.00 98.62 74 ALA A O 1
ATOM 554 N N . ARG A 1 75 ? 4.146 4.620 11.488 1.00 98.44 75 ARG A N 1
ATOM 555 C CA . ARG A 1 75 ? 4.694 4.518 12.852 1.00 98.44 75 ARG A CA 1
ATOM 556 C C . ARG A 1 75 ? 5.544 5.734 13.189 1.00 98.44 75 ARG A C 1
ATOM 558 O O . ARG A 1 75 ? 5.313 6.334 14.235 1.00 98.44 75 ARG A O 1
ATOM 565 N N . CYS A 1 76 ? 6.442 6.143 12.291 1.00 98.25 76 CYS A N 1
ATOM 566 C CA . CYS A 1 76 ? 7.249 7.353 12.468 1.00 98.25 76 CYS A CA 1
ATOM 567 C C . CYS A 1 76 ? 6.366 8.594 12.696 1.00 98.25 76 CYS A C 1
ATOM 569 O O . CYS A 1 76 ? 6.581 9.330 13.656 1.00 98.25 76 CYS A O 1
ATOM 571 N N . LEU A 1 77 ? 5.310 8.773 11.894 1.00 98.69 77 LEU A N 1
ATOM 572 C CA . LEU A 1 77 ? 4.339 9.861 12.048 1.00 98.69 77 LEU A CA 1
ATOM 573 C C . LEU A 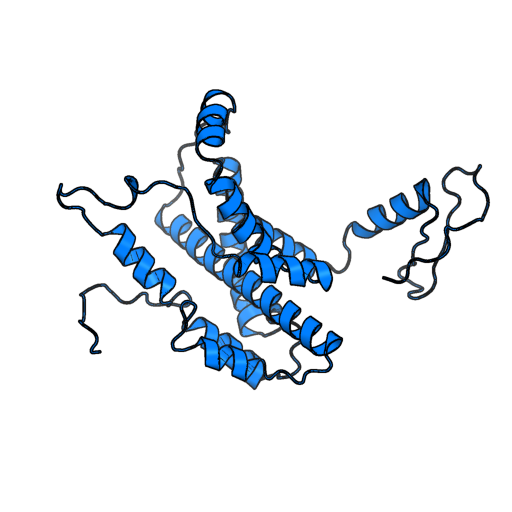1 77 ? 3.619 9.808 13.405 1.00 98.69 77 LEU A C 1
ATOM 575 O O . LEU A 1 77 ? 3.392 10.839 14.041 1.00 98.69 77 LEU A O 1
ATOM 579 N N . SER A 1 78 ? 3.270 8.610 13.886 1.00 98.62 78 SER A N 1
ATOM 580 C CA . SER A 1 78 ? 2.647 8.455 15.205 1.00 98.62 78 SER A CA 1
ATOM 581 C C . SER A 1 78 ? 3.573 8.907 16.345 1.00 98.62 78 SER A C 1
ATOM 583 O O . SER A 1 78 ? 3.093 9.501 17.313 1.00 98.62 78 SER A O 1
ATOM 585 N N . SER A 1 79 ? 4.892 8.719 16.201 1.00 98.25 79 SER A N 1
ATOM 586 C CA . SER A 1 79 ? 5.894 9.134 17.189 1.00 98.25 79 SER A CA 1
ATOM 587 C C . SER A 1 79 ? 6.039 10.650 17.314 1.00 98.25 79 SER A C 1
ATOM 589 O O . SER A 1 79 ? 6.385 11.129 18.393 1.00 98.25 79 SER A O 1
ATOM 591 N N . LEU A 1 80 ? 5.677 11.416 16.280 1.00 98.44 80 LEU A N 1
ATOM 592 C CA . LEU A 1 80 ? 5.616 12.884 16.300 1.00 98.44 80 LEU A CA 1
ATOM 593 C C . LEU A 1 80 ? 4.387 13.396 17.079 1.00 98.44 80 LEU A C 1
ATOM 595 O O . LEU A 1 80 ? 3.642 14.257 16.615 1.00 98.44 80 LEU A O 1
ATOM 599 N N . LYS A 1 81 ? 4.100 12.821 18.255 1.00 98.50 81 LYS A N 1
ATOM 600 C CA . LYS A 1 81 ? 2.848 13.064 18.987 1.00 98.50 81 LYS A CA 1
ATOM 601 C C . LYS A 1 81 ? 2.666 14.534 19.361 1.00 98.50 81 LYS A C 1
ATOM 603 O O . LYS A 1 81 ? 1.591 15.084 19.126 1.00 98.50 81 LYS A O 1
ATOM 608 N N . ASP A 1 82 ? 3.695 15.152 19.928 1.00 98.56 82 ASP A N 1
ATOM 609 C CA . ASP A 1 82 ? 3.609 16.531 20.414 1.00 98.56 82 ASP A CA 1
ATOM 610 C C . ASP A 1 82 ? 3.511 17.516 19.244 1.00 98.56 82 ASP A C 1
ATOM 612 O O . ASP A 1 82 ? 2.703 18.444 19.278 1.00 98.56 82 ASP A O 1
ATOM 616 N N . GLU A 1 83 ? 4.226 17.242 18.153 1.00 98.75 83 GLU A N 1
ATOM 617 C CA . GLU A 1 83 ? 4.120 17.995 16.903 1.00 98.75 83 GLU A CA 1
ATOM 618 C C . GLU A 1 83 ? 2.713 17.889 16.296 1.00 98.75 83 GLU A C 1
ATOM 620 O O . GLU A 1 83 ? 2.105 18.909 15.973 1.00 98.75 83 GLU A O 1
ATOM 625 N N . ARG A 1 84 ? 2.120 16.684 16.247 1.00 98.69 84 ARG A N 1
ATOM 626 C CA . ARG A 1 84 ? 0.730 16.485 15.794 1.00 98.69 84 ARG A CA 1
ATOM 627 C C . ARG A 1 84 ? -0.282 17.221 16.672 1.00 98.69 84 ARG A C 1
ATOM 629 O O . ARG A 1 84 ? -1.256 17.760 16.144 1.00 98.69 84 ARG A O 1
ATOM 636 N N . ILE A 1 85 ? -0.066 17.284 17.990 1.00 98.75 85 ILE A N 1
ATOM 637 C CA . ILE A 1 85 ? -0.909 18.089 18.889 1.00 98.75 85 ILE A CA 1
ATOM 638 C C . ILE A 1 85 ? -0.840 19.568 18.490 1.00 98.75 85 ILE A C 1
ATOM 640 O O . ILE A 1 85 ? -1.888 20.208 18.390 1.00 98.75 85 ILE A O 1
ATOM 644 N N . GLN A 1 86 ? 0.351 20.118 18.233 1.00 98.75 86 GLN A N 1
ATOM 645 C CA . GLN A 1 86 ? 0.471 21.517 17.805 1.00 98.75 86 GLN A CA 1
ATOM 646 C C . GLN A 1 86 ? -0.144 21.749 16.421 1.00 98.75 86 GLN A C 1
ATOM 648 O O . GLN A 1 86 ? -0.925 22.688 16.251 1.00 98.75 86 GLN A O 1
ATOM 653 N N . ALA A 1 87 ? 0.126 20.861 15.464 1.00 98.62 87 ALA A N 1
ATOM 654 C CA . ALA A 1 87 ? -0.419 20.928 14.113 1.00 98.62 87 ALA A CA 1
ATOM 655 C C . ALA A 1 87 ? -1.956 20.914 14.111 1.00 98.62 87 ALA A C 1
ATOM 657 O O . ALA A 1 87 ? -2.572 21.712 13.407 1.00 98.62 87 ALA A O 1
ATOM 658 N N . SER A 1 88 ? -2.588 20.095 14.963 1.00 98.38 88 SER A N 1
ATOM 659 C CA . SER A 1 88 ? -4.056 19.991 15.055 1.00 98.38 88 SER A CA 1
ATOM 660 C C . SER A 1 88 ? -4.766 21.300 15.425 1.00 98.38 88 SER A C 1
ATOM 662 O O . SER A 1 88 ? -5.947 21.468 15.132 1.00 98.38 88 SER A O 1
ATOM 664 N N . LYS A 1 89 ? -4.052 22.249 16.047 1.00 98.50 89 LYS A N 1
ATOM 665 C CA . LYS A 1 89 ? -4.583 23.570 16.423 1.00 98.50 89 LYS A CA 1
ATOM 666 C C . LYS A 1 89 ? -4.489 24.595 15.290 1.00 98.50 89 LYS A C 1
ATOM 668 O O . LYS A 1 89 ? -5.052 25.681 15.410 1.00 98.50 89 LYS A O 1
ATOM 673 N N . LYS A 1 90 ? -3.716 24.304 14.239 1.00 98.50 90 LYS A N 1
ATOM 674 C CA . LYS A 1 90 ? -3.366 25.251 13.167 1.00 98.50 90 LYS A CA 1
ATOM 675 C C . LYS A 1 90 ? -3.850 24.786 11.797 1.00 98.50 90 LYS A C 1
ATOM 677 O O . LYS A 1 90 ? -4.351 25.599 11.026 1.00 98.50 90 LYS A O 1
ATOM 682 N N . LEU A 1 91 ? -3.725 23.494 11.507 1.00 98.31 91 LEU A N 1
ATOM 683 C CA . LEU A 1 91 ? -4.120 22.902 10.234 1.00 98.31 91 LEU A CA 1
ATOM 684 C C . LEU A 1 91 ? -5.610 22.551 10.254 1.00 98.31 91 LEU A C 1
ATOM 686 O O . LEU A 1 91 ? -6.093 21.894 11.175 1.00 98.31 91 LEU A O 1
ATOM 690 N N . LYS A 1 92 ? -6.340 22.987 9.225 1.00 97.38 92 LYS A N 1
ATOM 691 C CA . LYS A 1 92 ? -7.764 22.680 9.055 1.00 97.38 92 LYS A CA 1
ATOM 692 C C . LYS A 1 92 ? -7.925 21.476 8.129 1.00 97.38 92 LYS A C 1
ATOM 694 O O . LYS A 1 92 ? -7.287 21.413 7.084 1.00 97.38 92 LYS A O 1
ATOM 699 N N . GLY A 1 93 ? -8.786 20.542 8.520 1.00 96.00 93 GLY A N 1
ATOM 700 C CA . GLY A 1 93 ? -9.262 19.473 7.641 1.00 96.00 93 GLY A CA 1
ATOM 701 C C . GLY A 1 93 ? -10.448 19.922 6.780 1.00 96.00 93 GLY A C 1
ATOM 702 O O . GLY A 1 93 ? -10.893 21.070 6.898 1.00 96.00 93 GLY A O 1
ATOM 703 N N . PRO A 1 94 ? -10.992 19.020 5.945 1.00 95.00 94 PRO A N 1
ATOM 704 C CA . PRO A 1 94 ? -12.235 19.282 5.231 1.00 95.00 94 PRO A CA 1
ATOM 705 C C . PRO A 1 94 ? -13.379 19.574 6.210 1.00 95.00 94 PRO A C 1
ATOM 707 O O . PRO A 1 94 ? -13.330 19.224 7.396 1.00 95.00 94 PRO A O 1
ATOM 710 N N . GLN A 1 95 ? -14.432 20.223 5.711 1.00 89.94 95 GLN A N 1
ATOM 711 C CA . GLN A 1 95 ? -15.640 20.439 6.501 1.00 89.94 95 GLN A CA 1
ATOM 712 C C . GLN A 1 95 ? -16.173 19.085 6.984 1.00 89.94 95 GLN A C 1
ATOM 714 O O . GLN A 1 95 ? -16.186 18.113 6.232 1.00 89.94 95 GLN A O 1
ATOM 719 N N . LYS A 1 96 ? -16.602 19.006 8.249 1.00 79.38 96 LYS A N 1
ATOM 720 C CA . LYS A 1 96 ? -17.158 17.769 8.809 1.00 79.38 96 LYS A CA 1
ATOM 721 C C . LYS A 1 96 ? -18.438 17.400 8.060 1.00 79.38 96 LYS A C 1
ATOM 723 O O . LYS A 1 96 ? -19.503 17.937 8.352 1.00 79.38 96 LYS A O 1
ATOM 728 N N . ILE A 1 97 ? -18.330 16.477 7.112 1.00 80.69 97 ILE A N 1
ATOM 729 C CA . ILE A 1 97 ? -19.481 15.893 6.431 1.00 80.69 97 ILE A CA 1
ATOM 730 C C . ILE A 1 97 ? -19.973 14.730 7.286 1.00 80.69 97 ILE A C 1
ATOM 732 O O . ILE A 1 97 ? -19.234 13.792 7.583 1.00 80.69 97 ILE A O 1
ATOM 736 N N . GLN A 1 98 ? -21.235 14.791 7.701 1.00 87.25 98 GLN A N 1
ATOM 737 C CA . GLN A 1 98 ? -21.873 13.659 8.355 1.00 87.25 98 GLN A CA 1
ATOM 738 C C . GLN A 1 98 ? -22.094 12.551 7.323 1.00 87.25 98 GLN A C 1
ATOM 740 O O . GLN A 1 98 ? -22.687 12.788 6.272 1.00 87.25 98 GLN A O 1
ATOM 745 N N . PHE A 1 99 ? -21.632 11.339 7.625 1.00 93.56 99 PHE A N 1
ATOM 746 C CA . PHE A 1 99 ? -21.896 10.181 6.778 1.00 93.56 99 PHE A CA 1
ATOM 747 C C . PHE A 1 99 ? -23.404 9.882 6.757 1.00 93.56 99 PHE A C 1
ATOM 749 O O . PHE A 1 99 ? -23.994 9.614 7.805 1.00 93.56 99 PHE A O 1
ATOM 756 N N . LYS A 1 100 ? -24.019 9.951 5.569 1.00 91.88 100 LYS A N 1
ATOM 757 C CA . LYS A 1 100 ? -25.463 9.732 5.345 1.00 91.88 100 LYS A CA 1
ATOM 758 C C . LYS A 1 100 ? -25.792 8.398 4.659 1.00 91.88 100 LYS A C 1
ATOM 760 O O . LYS A 1 100 ? -26.956 8.142 4.379 1.00 91.88 100 LYS A O 1
ATOM 765 N N . GLY A 1 101 ? -24.787 7.580 4.344 1.00 93.00 101 GLY A N 1
ATOM 766 C CA . GLY A 1 101 ? -24.989 6.295 3.671 1.00 93.00 101 GLY A CA 1
ATOM 767 C C . GLY A 1 101 ? -25.457 5.180 4.611 1.00 93.00 101 GLY A C 1
ATOM 768 O O . GLY A 1 101 ? -25.506 5.344 5.833 1.00 93.00 101 GLY A O 1
ATOM 769 N N . ASP A 1 102 ? -25.753 4.015 4.034 1.00 97.25 102 ASP A N 1
ATOM 770 C CA . ASP A 1 102 ? -26.026 2.807 4.812 1.00 97.25 102 ASP A CA 1
ATOM 771 C C . ASP A 1 102 ? -24.749 2.304 5.502 1.00 97.25 102 ASP A C 1
ATOM 773 O O . ASP A 1 102 ? -23.745 1.975 4.861 1.00 97.25 102 ASP A O 1
ATOM 777 N N . LYS A 1 103 ? -24.796 2.219 6.835 1.00 97.56 103 LYS A N 1
ATOM 778 C CA . LYS A 1 103 ? -23.657 1.785 7.652 1.00 97.56 103 LYS A CA 1
ATOM 779 C C . LYS A 1 103 ? -23.254 0.345 7.356 1.00 97.56 103 LYS A C 1
ATOM 781 O O . LYS A 1 103 ? -22.064 0.046 7.402 1.00 97.56 103 LYS A O 1
ATOM 786 N N . LYS A 1 104 ? -24.216 -0.544 7.078 1.00 97.94 104 LYS A N 1
ATOM 787 C CA . LYS A 1 104 ? -23.927 -1.962 6.827 1.00 97.94 104 LYS A CA 1
ATOM 788 C C . LYS A 1 104 ? -23.162 -2.130 5.514 1.00 97.94 104 LYS A C 1
ATOM 790 O O . LYS A 1 104 ? -22.136 -2.802 5.492 1.00 97.94 104 LYS A O 1
ATOM 795 N N . SER A 1 105 ? -23.617 -1.459 4.462 1.00 97.88 105 SER A N 1
ATOM 796 C CA . SER A 1 105 ? -22.960 -1.445 3.153 1.00 97.88 105 SER A CA 1
ATOM 797 C C . SER A 1 105 ? -21.566 -0.827 3.227 1.00 97.88 105 SER A C 1
ATOM 799 O O . SER A 1 105 ? -20.613 -1.395 2.704 1.00 97.88 105 SER A O 1
ATOM 801 N N . PHE A 1 106 ? -21.400 0.288 3.944 1.00 98.31 106 PHE A N 1
ATOM 802 C CA . PHE A 1 106 ? -20.081 0.910 4.068 1.00 98.31 106 PHE A CA 1
ATOM 803 C C . PHE A 1 106 ? -19.102 0.094 4.922 1.00 98.31 106 PHE A C 1
ATOM 805 O O . PHE A 1 106 ? -17.901 0.086 4.660 1.00 98.31 106 PHE A O 1
ATOM 812 N N . LEU A 1 107 ? -19.598 -0.643 5.919 1.00 98.25 107 LEU A N 1
ATOM 813 C CA . LEU A 1 107 ? -18.773 -1.589 6.670 1.00 98.25 107 LEU A CA 1
ATOM 814 C C . LEU A 1 107 ? -18.260 -2.726 5.772 1.00 98.25 107 LEU A C 1
ATOM 816 O O . LEU A 1 107 ? -17.093 -3.103 5.878 1.00 98.25 107 LEU A O 1
ATOM 820 N N . GLU A 1 108 ? -19.100 -3.233 4.866 1.00 98.44 108 GLU A N 1
ATOM 821 C CA . GLU A 1 108 ? -18.683 -4.207 3.851 1.00 98.44 108 GLU A CA 1
ATOM 822 C C . GLU A 1 108 ? -17.677 -3.602 2.862 1.00 98.44 108 GLU A C 1
ATOM 824 O O . GLU A 1 108 ? -16.694 -4.255 2.505 1.00 98.44 108 GLU A O 1
ATOM 829 N N . ASP A 1 109 ? -17.846 -2.328 2.494 1.00 98.75 109 ASP A N 1
ATOM 830 C CA . ASP A 1 109 ? -16.877 -1.623 1.656 1.00 98.75 109 ASP A CA 1
ATOM 831 C C . ASP A 1 109 ? -15.495 -1.540 2.324 1.00 98.75 109 ASP A C 1
ATOM 833 O O . ASP A 1 109 ? -14.481 -1.852 1.695 1.00 98.75 109 ASP A O 1
ATOM 837 N N . ILE A 1 110 ? -15.443 -1.203 3.619 1.00 98.75 110 ILE A N 1
ATOM 838 C CA . ILE A 1 110 ? -14.199 -1.185 4.408 1.00 98.75 110 ILE A CA 1
ATOM 839 C C . ILE A 1 110 ? -13.586 -2.588 4.495 1.00 98.75 110 ILE A C 1
ATOM 841 O O . ILE A 1 110 ? -12.369 -2.741 4.365 1.00 98.75 110 ILE A O 1
ATOM 845 N N . ARG A 1 111 ? -14.410 -3.623 4.698 1.00 98.62 111 ARG A N 1
ATOM 846 C CA . ARG A 1 111 ? -13.958 -5.019 4.777 1.00 98.62 111 ARG A CA 1
ATOM 847 C C . ARG A 1 111 ? -13.266 -5.450 3.479 1.00 98.62 111 ARG A C 1
ATOM 849 O O . ARG A 1 111 ? -12.156 -5.985 3.527 1.00 98.62 111 ARG A O 1
ATOM 856 N N . LYS A 1 112 ? -13.884 -5.170 2.329 1.00 98.81 112 LYS A N 1
ATOM 857 C CA . LYS A 1 112 ? -13.325 -5.450 0.997 1.00 98.81 112 LYS A CA 1
ATOM 858 C C . LYS A 1 112 ? -12.088 -4.604 0.691 1.00 98.81 112 LYS A C 1
ATOM 860 O O . LYS A 1 112 ? -11.113 -5.129 0.162 1.00 98.81 112 LYS A O 1
ATOM 865 N N . ALA A 1 113 ? -12.076 -3.329 1.087 1.00 98.88 113 ALA A N 1
ATOM 866 C CA . ALA A 1 113 ? -10.909 -2.452 0.958 1.00 98.88 113 ALA A CA 1
ATOM 867 C C . ALA A 1 113 ? -9.688 -2.993 1.721 1.00 98.88 113 ALA A C 1
ATOM 869 O O . ALA A 1 113 ? -8.575 -3.030 1.187 1.00 98.88 113 ALA A O 1
ATOM 870 N N . LEU A 1 114 ? -9.904 -3.454 2.958 1.00 98.88 114 LEU A N 1
ATOM 871 C CA . LEU A 1 114 ? -8.874 -4.090 3.775 1.00 98.88 114 LEU A CA 1
ATOM 872 C C . LEU A 1 114 ? -8.357 -5.372 3.119 1.00 98.88 114 LEU A C 1
ATOM 874 O O . LEU A 1 114 ? -7.146 -5.591 3.078 1.00 98.88 114 LEU A O 1
ATOM 878 N N . TYR A 1 115 ? -9.259 -6.206 2.599 1.00 98.75 115 TYR A N 1
ATOM 879 C CA . TYR A 1 115 ? -8.887 -7.460 1.956 1.00 98.75 115 TYR A CA 1
ATOM 880 C C . TYR A 1 115 ? -8.074 -7.244 0.673 1.00 98.75 115 TYR A C 1
ATOM 882 O O . TYR A 1 115 ? -6.982 -7.799 0.552 1.00 98.75 115 TYR A O 1
ATOM 890 N N . ALA A 1 116 ? -8.529 -6.368 -0.227 1.00 98.88 116 ALA A N 1
ATOM 891 C CA . ALA A 1 116 ? -7.793 -6.014 -1.439 1.00 98.88 116 ALA A CA 1
ATOM 892 C C . ALA A 1 116 ? -6.413 -5.420 -1.113 1.00 98.88 116 ALA A C 1
ATOM 894 O O . ALA A 1 116 ? -5.400 -5.877 -1.638 1.00 98.88 116 ALA A O 1
ATOM 895 N N . SER A 1 117 ? -6.340 -4.477 -0.166 1.00 98.88 117 SER A N 1
ATOM 896 C CA . SER A 1 117 ? -5.064 -3.874 0.251 1.00 98.88 117 SER A CA 1
ATOM 897 C C . SER A 1 117 ? -4.107 -4.904 0.865 1.00 98.88 117 SER A C 1
ATOM 899 O O . SER A 1 117 ? -2.896 -4.846 0.641 1.00 98.88 117 SER A O 1
ATOM 901 N N . LYS A 1 118 ? -4.638 -5.886 1.610 1.00 98.81 118 LYS A N 1
ATOM 902 C CA . LYS A 1 118 ? -3.857 -7.021 2.117 1.00 98.81 118 LYS A CA 1
ATOM 903 C C . LYS A 1 118 ? -3.281 -7.838 0.960 1.00 98.81 118 LYS A C 1
ATOM 905 O O . LYS A 1 118 ? -2.089 -8.123 0.996 1.00 98.81 118 LYS A O 1
ATOM 910 N N . ILE A 1 119 ? -4.071 -8.164 -0.066 1.00 98.88 119 ILE A N 1
ATOM 911 C CA . ILE A 1 119 ? -3.582 -8.880 -1.259 1.00 98.88 119 ILE A CA 1
ATOM 912 C C . ILE A 1 119 ? -2.414 -8.129 -1.902 1.00 98.88 119 ILE A C 1
ATOM 914 O O . ILE A 1 119 ? -1.372 -8.740 -2.139 1.00 98.88 119 ILE A O 1
ATOM 918 N N . ILE A 1 120 ? -2.541 -6.811 -2.095 1.00 98.88 120 ILE A N 1
ATOM 919 C CA . ILE A 1 120 ? -1.466 -5.993 -2.673 1.00 98.88 120 ILE A CA 1
ATOM 920 C C . ILE A 1 120 ? -0.176 -6.077 -1.852 1.00 98.88 120 ILE A C 1
ATOM 922 O O . ILE A 1 120 ? 0.889 -6.314 -2.414 1.00 98.88 120 ILE A O 1
ATOM 926 N N . SER A 1 121 ? -0.259 -5.935 -0.527 1.00 98.81 121 SER A N 1
ATOM 927 C CA . SER A 1 121 ? 0.924 -6.010 0.342 1.00 98.81 121 SER A CA 1
ATOM 928 C C . SER A 1 121 ? 1.662 -7.344 0.213 1.00 98.81 121 SER A C 1
ATOM 930 O O . SER A 1 121 ? 2.888 -7.381 0.111 1.00 98.81 121 SER A O 1
ATOM 932 N N . TYR A 1 122 ? 0.921 -8.455 0.175 1.00 98.81 122 TYR A N 1
ATOM 933 C CA . TYR A 1 122 ? 1.531 -9.769 -0.012 1.00 98.81 122 TYR A CA 1
ATOM 934 C C . TYR A 1 122 ? 2.106 -9.929 -1.421 1.00 98.81 122 TYR A C 1
ATOM 936 O O . TYR A 1 122 ? 3.220 -10.427 -1.543 1.00 98.81 122 TYR A O 1
ATOM 944 N N . ALA A 1 123 ? 1.422 -9.460 -2.470 1.00 98.88 123 ALA A N 1
ATOM 945 C CA . ALA A 1 123 ? 1.971 -9.457 -3.826 1.00 98.88 123 ALA A CA 1
ATOM 946 C C . ALA A 1 123 ? 3.323 -8.725 -3.881 1.00 98.88 123 ALA A C 1
ATOM 948 O O . ALA A 1 123 ? 4.306 -9.288 -4.355 1.00 98.88 123 ALA A O 1
ATOM 949 N N . GLN A 1 124 ? 3.402 -7.530 -3.290 1.00 98.88 124 GLN A N 1
ATOM 950 C CA . GLN A 1 124 ? 4.642 -6.759 -3.171 1.00 98.88 124 GLN A CA 1
ATOM 951 C C . GLN A 1 124 ? 5.731 -7.502 -2.377 1.00 98.88 124 GLN A C 1
ATOM 953 O O . GLN A 1 124 ? 6.892 -7.527 -2.783 1.00 98.88 124 GLN A O 1
ATOM 958 N N . GLY A 1 125 ? 5.374 -8.140 -1.260 1.00 98.69 125 GLY A N 1
ATOM 959 C CA . GLY A 1 125 ? 6.319 -8.920 -0.459 1.00 98.69 125 GLY A CA 1
ATOM 960 C C . GLY A 1 125 ? 6.912 -10.110 -1.221 1.00 98.69 125 GLY A C 1
ATOM 961 O O . GLY A 1 125 ? 8.117 -10.341 -1.160 1.00 98.69 125 GLY A O 1
ATOM 962 N N . PHE A 1 126 ? 6.094 -10.838 -1.985 1.00 98.69 126 PHE A N 1
ATOM 963 C CA . PHE A 1 126 ? 6.575 -11.944 -2.819 1.00 98.69 126 PHE A CA 1
ATOM 964 C C . PHE A 1 126 ? 7.389 -11.459 -4.029 1.00 98.69 126 PHE A C 1
ATOM 966 O O . PHE A 1 126 ? 8.358 -12.121 -4.393 1.00 98.69 126 PHE A O 1
ATOM 973 N N . MET A 1 127 ? 7.094 -10.276 -4.588 1.00 98.62 127 MET A N 1
ATOM 974 C CA . MET A 1 127 ? 7.969 -9.637 -5.584 1.00 98.62 127 MET A CA 1
ATOM 975 C C . MET A 1 127 ? 9.366 -9.364 -5.016 1.00 98.62 127 MET A C 1
ATOM 977 O O . MET A 1 127 ? 10.354 -9.629 -5.695 1.00 98.62 127 MET A O 1
ATOM 981 N N . LEU A 1 128 ? 9.458 -8.880 -3.771 1.00 98.75 128 LEU A N 1
ATOM 982 C CA . LEU A 1 128 ? 10.744 -8.631 -3.115 1.00 98.75 128 LEU A CA 1
ATOM 983 C C . LEU A 1 128 ? 11.525 -9.925 -2.881 1.00 98.75 128 LEU A C 1
ATOM 985 O O . LEU A 1 128 ? 12.721 -9.970 -3.151 1.00 98.75 128 LEU A O 1
ATOM 989 N N . LEU A 1 129 ? 10.854 -10.988 -2.429 1.00 98.62 129 LEU A N 1
ATOM 990 C CA . LEU A 1 129 ? 11.485 -12.303 -2.290 1.00 98.62 129 LEU A CA 1
ATOM 991 C C . LEU A 1 129 ? 12.004 -12.829 -3.635 1.00 98.62 129 LEU A C 1
ATOM 993 O O . LEU A 1 129 ? 13.073 -13.429 -3.681 1.00 98.62 129 LEU A O 1
ATOM 997 N N . ARG A 1 130 ? 11.274 -12.596 -4.731 1.00 98.44 130 ARG A N 1
ATOM 998 C CA . ARG A 1 130 ? 11.710 -12.959 -6.085 1.00 98.44 130 ARG A CA 1
ATOM 999 C C . ARG A 1 130 ? 12.913 -12.156 -6.561 1.00 98.44 130 ARG A C 1
ATOM 1001 O O . ARG A 1 130 ? 13.838 -12.744 -7.116 1.00 98.44 130 ARG A O 1
ATOM 1008 N N . GLN A 1 131 ? 12.936 -10.850 -6.308 1.00 98.50 131 GLN A N 1
ATOM 1009 C CA . GLN A 1 131 ? 14.109 -10.047 -6.640 1.00 98.50 131 GLN A CA 1
ATOM 1010 C C . GLN A 1 131 ? 15.324 -10.511 -5.835 1.00 98.50 131 GLN A C 1
ATOM 1012 O O . GLN A 1 131 ? 16.352 -10.808 -6.424 1.00 98.50 131 GLN A O 1
ATOM 1017 N N . ALA A 1 132 ? 15.183 -10.710 -4.522 1.00 98.38 132 ALA A N 1
ATOM 1018 C CA . ALA A 1 132 ? 16.263 -11.237 -3.689 1.00 98.38 132 ALA A CA 1
ATOM 1019 C C . ALA A 1 132 ? 16.761 -12.613 -4.172 1.00 98.38 132 ALA A C 1
ATOM 1021 O O . ALA A 1 132 ? 17.962 -12.858 -4.202 1.00 98.38 132 ALA A O 1
ATOM 1022 N N . ALA A 1 133 ? 15.858 -13.504 -4.597 1.00 98.25 133 ALA A N 1
ATOM 1023 C CA . ALA A 1 133 ? 16.242 -14.784 -5.189 1.00 98.25 133 ALA A CA 1
ATOM 1024 C C . ALA A 1 133 ? 17.108 -14.614 -6.448 1.00 98.25 133 ALA A C 1
ATOM 1026 O O . ALA A 1 133 ? 18.080 -15.345 -6.618 1.00 98.25 133 ALA A O 1
ATOM 1027 N N . THR A 1 134 ? 16.784 -13.624 -7.284 1.00 98.00 134 THR A N 1
ATOM 1028 C CA . THR A 1 134 ? 17.545 -13.289 -8.496 1.00 98.00 134 THR A CA 1
ATOM 1029 C C . THR A 1 134 ? 18.923 -12.726 -8.145 1.00 98.00 134 THR A C 1
ATOM 1031 O O . THR A 1 134 ? 19.927 -13.256 -8.610 1.00 98.00 134 THR A O 1
ATOM 1034 N N . GLU A 1 135 ? 18.980 -11.716 -7.273 1.00 98.00 135 GLU A N 1
ATOM 1035 C CA . GLU A 1 135 ? 20.223 -11.043 -6.857 1.00 98.00 135 GLU A CA 1
ATOM 1036 C C . GLU A 1 135 ? 21.222 -11.996 -6.190 1.00 98.00 135 GLU A C 1
ATOM 1038 O O . GLU A 1 135 ? 22.429 -11.909 -6.405 1.00 98.00 135 GLU A O 1
ATOM 1043 N N . PHE A 1 136 ? 20.722 -12.927 -5.376 1.00 98.12 136 PHE A N 1
ATOM 1044 C CA . PHE A 1 136 ? 21.561 -13.831 -4.592 1.00 98.12 136 PHE A CA 1
ATOM 1045 C C . PHE A 1 136 ? 21.688 -15.241 -5.178 1.00 98.12 136 PHE A C 1
ATOM 1047 O O . PHE A 1 136 ? 22.316 -16.102 -4.558 1.00 98.12 136 PHE A O 1
ATOM 1054 N N . GLY A 1 137 ? 21.083 -15.506 -6.340 1.00 98.25 137 GLY A N 1
ATOM 1055 C CA . GLY A 1 137 ? 21.065 -16.837 -6.953 1.00 98.25 137 GLY A CA 1
ATOM 1056 C C . GLY A 1 137 ? 20.405 -17.906 -6.074 1.00 98.25 137 GLY A C 1
ATOM 1057 O O . GLY A 1 137 ? 20.802 -19.071 -6.106 1.00 98.25 137 GLY A O 1
ATOM 1058 N N . TRP A 1 138 ? 19.432 -17.527 -5.240 1.00 98.50 138 TRP A N 1
ATOM 1059 C CA . TRP A 1 138 ? 18.732 -18.464 -4.361 1.00 98.50 138 TRP A CA 1
ATOM 1060 C C . TRP A 1 138 ? 17.578 -19.148 -5.082 1.00 98.50 138 TRP A C 1
ATOM 1062 O O . TRP A 1 138 ? 16.784 -18.518 -5.774 1.00 98.50 138 TRP A O 1
ATOM 1072 N N . THR A 1 139 ? 17.395 -20.435 -4.810 1.00 97.94 139 THR A N 1
ATOM 1073 C CA . THR A 1 139 ? 16.168 -21.149 -5.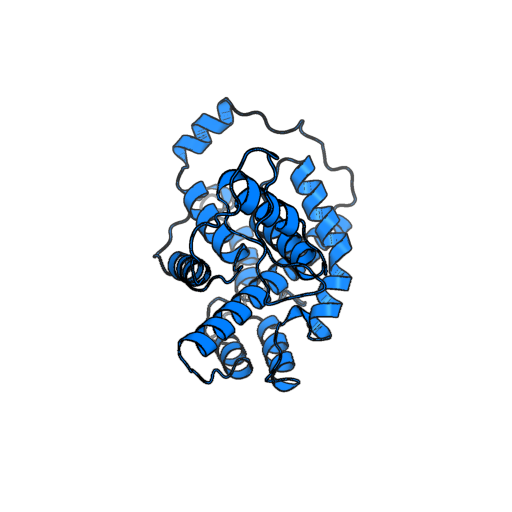171 1.00 97.94 139 THR A CA 1
ATOM 1074 C C . THR A 1 139 ? 15.196 -21.090 -3.997 1.00 97.94 139 THR A C 1
ATOM 1076 O O . THR A 1 139 ? 15.326 -21.837 -3.027 1.00 97.94 139 THR A O 1
ATOM 1079 N N . LEU A 1 140 ? 14.228 -20.174 -4.054 1.00 97.88 140 LEU A N 1
ATOM 1080 C CA . LEU A 1 140 ? 13.224 -20.021 -3.002 1.00 97.88 140 LEU A CA 1
ATOM 1081 C C . LEU A 1 140 ? 11.957 -20.819 -3.315 1.00 97.88 140 LEU A C 1
ATOM 1083 O O . LEU A 1 140 ? 11.378 -20.703 -4.388 1.00 97.88 140 LEU A O 1
ATOM 1087 N N . ASN A 1 141 ? 11.469 -21.573 -2.330 1.00 97.88 141 ASN A N 1
ATOM 1088 C CA . ASN A 1 141 ? 10.171 -22.238 -2.410 1.00 97.88 141 ASN A CA 1
ATOM 1089 C C . ASN A 1 141 ? 9.071 -21.321 -1.848 1.00 97.88 141 ASN A C 1
ATOM 1091 O O . ASN A 1 141 ? 8.819 -21.314 -0.641 1.00 97.88 141 ASN A O 1
ATOM 1095 N N . TYR A 1 142 ? 8.403 -20.551 -2.712 1.00 98.19 142 TYR A N 1
ATOM 1096 C CA . TYR A 1 142 ? 7.380 -19.579 -2.301 1.00 98.19 142 TYR A CA 1
ATOM 1097 C C . TYR A 1 142 ? 6.157 -20.216 -1.629 1.00 98.19 142 TYR A C 1
ATOM 1099 O O . TYR A 1 142 ? 5.679 -19.700 -0.614 1.00 98.19 142 TYR A O 1
ATOM 1107 N N . GLY A 1 143 ? 5.690 -21.368 -2.122 1.00 97.00 143 GLY A N 1
ATOM 1108 C CA . GLY A 1 143 ? 4.624 -22.137 -1.471 1.00 97.00 143 GLY A CA 1
ATOM 1109 C C . GLY A 1 143 ? 5.038 -22.618 -0.075 1.00 97.00 143 GLY A C 1
ATOM 1110 O O . GLY A 1 143 ? 4.272 -22.513 0.885 1.00 97.00 143 GLY A O 1
ATOM 1111 N N . GLY A 1 144 ? 6.289 -23.061 0.072 1.00 97.12 144 GLY A N 1
ATOM 1112 C CA . GLY A 1 144 ? 6.899 -23.421 1.353 1.00 97.12 144 GLY A CA 1
ATOM 1113 C C . GLY A 1 144 ? 7.000 -22.238 2.319 1.00 97.12 144 GLY A C 1
ATOM 1114 O O . GLY A 1 144 ? 6.640 -22.372 3.487 1.00 97.12 144 GLY A O 1
ATOM 1115 N N . ILE A 1 145 ? 7.405 -21.058 1.841 1.00 97.88 145 ILE A N 1
ATOM 1116 C CA . ILE A 1 145 ? 7.430 -19.817 2.634 1.00 97.88 145 ILE A CA 1
ATOM 1117 C C . ILE A 1 145 ? 6.021 -19.464 3.130 1.00 97.88 145 ILE A C 1
ATOM 1119 O O . ILE A 1 145 ? 5.829 -19.221 4.324 1.00 97.88 145 ILE A O 1
ATOM 1123 N N . ALA A 1 146 ? 5.015 -19.512 2.251 1.00 96.81 146 ALA A N 1
ATOM 1124 C CA . ALA A 1 146 ? 3.622 -19.271 2.625 1.00 96.81 146 ALA A CA 1
ATOM 1125 C C . ALA A 1 146 ? 3.118 -20.281 3.672 1.00 96.81 146 ALA A C 1
ATOM 1127 O O . ALA A 1 146 ? 2.432 -19.902 4.626 1.00 96.81 146 ALA A O 1
ATOM 1128 N N . LEU A 1 147 ? 3.502 -21.555 3.537 1.00 94.56 147 LEU A N 1
ATOM 1129 C CA . LEU A 1 147 ? 3.186 -22.606 4.502 1.00 94.56 147 LEU A CA 1
ATOM 1130 C C . LEU A 1 147 ? 3.842 -22.351 5.865 1.00 94.56 147 LEU A C 1
ATOM 1132 O O . LEU A 1 147 ? 3.159 -22.451 6.884 1.00 94.56 147 LEU A O 1
ATOM 1136 N N . MET A 1 148 ? 5.124 -21.974 5.900 1.00 95.50 148 MET A N 1
ATOM 1137 C CA . MET A 1 148 ? 5.825 -21.637 7.146 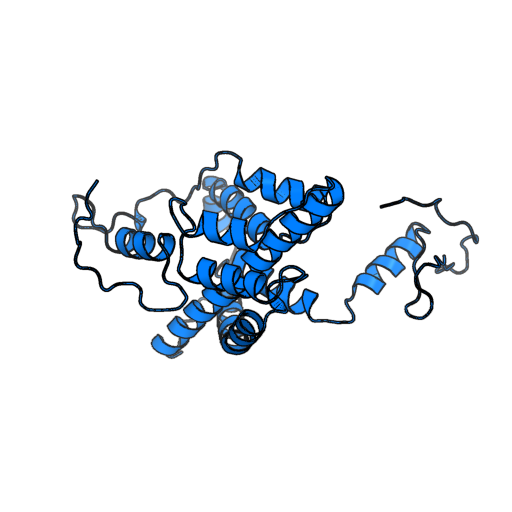1.00 95.50 148 MET A CA 1
ATOM 1138 C C . MET A 1 148 ? 5.158 -20.469 7.877 1.00 95.50 148 MET A C 1
ATOM 1140 O O . MET A 1 148 ? 5.091 -20.459 9.103 1.00 95.50 148 MET A O 1
ATOM 1144 N N . TRP A 1 149 ? 4.604 -19.501 7.147 1.00 95.81 149 TRP A N 1
ATOM 1145 C CA . TRP A 1 149 ? 3.861 -18.393 7.747 1.00 95.81 149 TRP A CA 1
ATOM 1146 C C . TRP A 1 149 ? 2.427 -18.762 8.156 1.00 95.81 149 TRP A C 1
ATOM 1148 O O . TRP A 1 149 ? 1.764 -18.003 8.864 1.00 95.81 149 TRP A O 1
ATOM 1158 N N . ARG A 1 150 ? 1.900 -19.919 7.750 1.00 85.12 150 ARG A N 1
ATOM 1159 C CA . ARG A 1 150 ? 0.518 -20.311 8.062 1.00 85.12 150 ARG A CA 1
ATOM 1160 C C . ARG A 1 150 ? 0.316 -20.663 9.542 1.00 85.12 150 ARG A C 1
ATOM 1162 O O . ARG A 1 150 ? -0.810 -20.572 10.030 1.00 85.12 150 ARG A O 1
ATOM 1169 N N . GLY A 1 151 ? 1.370 -21.042 10.266 1.00 80.81 151 GLY A N 1
ATOM 1170 C CA . GLY A 1 151 ? 1.316 -21.435 11.678 1.00 80.81 151 GLY A CA 1
ATOM 1171 C C . GLY A 1 151 ? 2.459 -20.837 12.499 1.00 80.81 151 GLY A C 1
ATOM 1172 O O . GLY A 1 151 ? 3.521 -20.534 11.974 1.00 80.81 151 GLY A O 1
ATOM 1173 N N . GLY A 1 152 ? 2.239 -20.625 13.799 1.00 86.19 152 GLY A N 1
ATOM 1174 C CA . GLY A 1 152 ? 3.274 -20.162 14.739 1.00 86.19 152 GLY A CA 1
ATOM 1175 C C . GLY A 1 152 ? 3.657 -18.678 14.646 1.00 86.19 152 GLY A C 1
ATOM 1176 O O . GLY A 1 152 ? 3.966 -18.076 15.671 1.00 86.19 152 GLY A O 1
ATOM 1177 N N . CYS A 1 153 ? 3.575 -18.046 13.474 1.00 93.81 153 CYS A N 1
ATOM 1178 C CA . CYS A 1 153 ? 3.885 -16.624 13.326 1.00 93.81 153 CYS A CA 1
ATOM 1179 C C . CYS A 1 153 ? 2.673 -15.708 13.621 1.00 93.81 153 CYS A C 1
ATOM 1181 O O . CYS A 1 153 ? 1.523 -16.147 13.755 1.00 93.81 153 CYS A O 1
ATOM 1183 N N . ILE A 1 154 ? 2.932 -1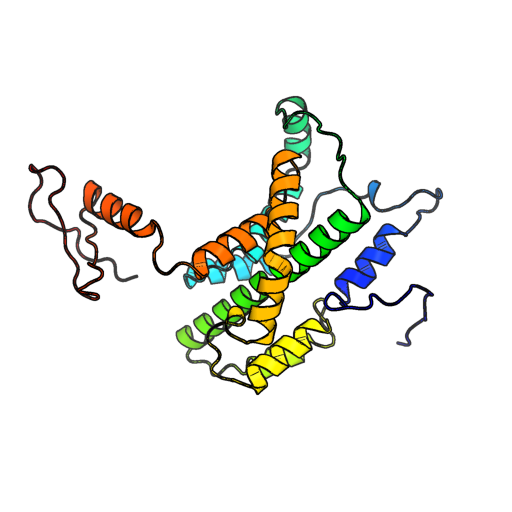4.400 13.736 1.00 95.94 154 ILE A N 1
ATOM 1184 C CA . ILE A 1 154 ? 1.908 -13.384 14.042 1.00 95.94 154 ILE A CA 1
ATOM 1185 C C . ILE A 1 154 ? 0.963 -13.140 12.857 1.00 95.94 154 ILE A C 1
ATOM 1187 O O . ILE A 1 154 ? -0.215 -12.864 13.062 1.00 95.94 154 ILE A O 1
ATOM 1191 N N . ILE A 1 155 ? 1.444 -13.292 11.620 1.00 95.25 155 ILE A N 1
ATOM 1192 C CA . ILE A 1 155 ? 0.651 -13.044 10.404 1.00 95.25 155 ILE A CA 1
ATOM 1193 C C . ILE A 1 155 ? -0.205 -14.246 9.967 1.00 95.25 155 ILE A C 1
ATOM 1195 O O . ILE A 1 155 ? -0.856 -14.194 8.919 1.00 95.25 155 ILE A O 1
ATOM 1199 N N . ARG A 1 156 ? -0.229 -15.320 10.770 1.00 93.25 156 ARG A N 1
ATOM 1200 C CA . ARG A 1 156 ? -0.978 -16.545 10.475 1.00 93.25 156 ARG A CA 1
ATOM 1201 C C . ARG A 1 156 ? -2.446 -16.254 10.152 1.00 93.25 156 ARG A C 1
ATOM 1203 O O . ARG A 1 156 ? -3.128 -15.504 10.859 1.00 93.25 156 ARG A O 1
ATOM 1210 N N . SER A 1 157 ? -2.921 -16.837 9.058 1.00 94.19 157 SER A N 1
ATOM 1211 C CA . SER A 1 157 ? -4.267 -16.610 8.531 1.00 94.19 157 SER A CA 1
ATOM 1212 C C . SER A 1 157 ? -4.662 -17.672 7.509 1.00 94.19 157 SER A C 1
ATOM 1214 O O . SER A 1 157 ? -3.791 -18.286 6.889 1.00 94.19 157 SER A O 1
ATOM 1216 N N . VAL A 1 158 ? -5.968 -17.846 7.278 1.00 92.50 158 VAL A N 1
ATOM 1217 C CA . VAL A 1 158 ? -6.475 -18.717 6.194 1.00 92.50 158 VAL A CA 1
ATOM 1218 C C . VAL A 1 158 ? -5.993 -18.243 4.819 1.00 92.50 158 VAL A C 1
ATOM 1220 O O . VAL A 1 158 ? -5.745 -19.045 3.923 1.00 92.50 158 VAL A O 1
ATOM 1223 N N . PHE A 1 159 ? -5.766 -16.934 4.693 1.00 94.81 159 PHE A N 1
ATOM 1224 C CA . PHE A 1 159 ? -5.228 -16.265 3.513 1.00 94.81 159 PHE A CA 1
ATOM 1225 C C . PHE A 1 159 ? -3.882 -16.834 3.037 1.00 94.81 159 PHE A C 1
ATOM 1227 O O . PHE A 1 159 ? -3.666 -16.978 1.839 1.00 94.81 159 PHE A O 1
ATOM 1234 N N . LEU A 1 160 ? -2.994 -17.221 3.957 1.00 96.56 160 LEU A N 1
ATOM 1235 C CA . LEU A 1 160 ? -1.699 -17.818 3.602 1.00 96.56 160 LEU A CA 1
ATOM 1236 C C . LEU A 1 160 ? -1.836 -19.212 2.982 1.00 96.56 160 LEU A C 1
ATOM 1238 O O . LEU A 1 160 ? -1.003 -19.601 2.170 1.00 96.56 160 LEU A O 1
ATOM 1242 N N . GLY A 1 161 ? -2.915 -19.934 3.307 1.00 95.62 161 GLY A N 1
ATOM 1243 C CA . GLY A 1 161 ? -3.276 -21.158 2.594 1.00 95.62 161 GLY A CA 1
ATOM 1244 C C . GLY A 1 161 ? -3.541 -20.883 1.115 1.00 95.62 161 GLY A C 1
ATOM 1245 O O . GLY A 1 161 ? -3.006 -21.580 0.270 1.00 95.62 161 GLY A O 1
ATOM 1246 N N . ARG A 1 162 ? -4.254 -19.796 0.794 1.00 97.44 162 ARG A N 1
ATOM 1247 C CA . ARG A 1 162 ? -4.537 -19.409 -0.599 1.00 97.44 162 ARG A CA 1
ATOM 1248 C C . ARG A 1 162 ? -3.285 -19.021 -1.381 1.00 97.44 162 ARG A C 1
ATOM 1250 O O . ARG A 1 162 ? -3.192 -19.342 -2.558 1.00 97.44 162 ARG A O 1
ATOM 1257 N N . ILE A 1 163 ? -2.316 -18.379 -0.724 1.00 98.25 163 ILE A N 1
ATOM 1258 C CA . ILE A 1 163 ? -1.009 -18.084 -1.332 1.00 98.25 163 ILE A CA 1
ATOM 1259 C C . ILE A 1 163 ? -0.263 -19.382 -1.638 1.00 98.25 163 ILE A C 1
ATOM 1261 O O . ILE A 1 163 ? 0.263 -19.535 -2.737 1.00 98.25 163 ILE A O 1
ATOM 1265 N N . LYS A 1 164 ? -0.240 -20.327 -0.689 1.00 97.88 164 LYS A N 1
ATOM 1266 C CA . LYS A 1 164 ? 0.345 -21.647 -0.930 1.00 97.88 164 LYS A CA 1
ATOM 1267 C C . LYS A 1 164 ? -0.332 -22.326 -2.122 1.00 97.88 164 LYS A C 1
ATOM 1269 O O . LYS A 1 164 ? 0.371 -22.743 -3.030 1.00 97.88 164 LYS A O 1
ATOM 1274 N N . ASP A 1 165 ? -1.664 -22.370 -2.147 1.00 98.19 165 ASP A N 1
ATOM 1275 C CA . ASP A 1 165 ? -2.421 -23.003 -3.230 1.00 98.19 165 ASP A CA 1
ATOM 1276 C C . ASP A 1 165 ? -2.076 -22.384 -4.604 1.00 98.19 165 ASP A C 1
ATOM 1278 O O . ASP A 1 165 ? -2.021 -23.098 -5.601 1.00 98.19 165 ASP A O 1
ATOM 1282 N N . ALA A 1 166 ? -1.836 -21.067 -4.673 1.00 98.44 166 ALA A N 1
ATOM 1283 C CA . ALA A 1 166 ? -1.433 -20.383 -5.906 1.00 98.44 166 ALA A CA 1
ATOM 1284 C C . ALA A 1 166 ? -0.050 -20.832 -6.405 1.00 98.44 166 ALA A C 1
ATOM 1286 O O . ALA A 1 166 ? 0.101 -21.150 -7.583 1.00 98.44 166 ALA A O 1
ATOM 1287 N N . PHE A 1 167 ? 0.938 -20.929 -5.512 1.00 98.31 167 PHE A N 1
ATOM 1288 C CA . PHE A 1 167 ? 2.271 -21.422 -5.873 1.00 98.31 167 PHE A CA 1
ATOM 1289 C C . PHE A 1 167 ? 2.331 -22.943 -6.064 1.00 98.31 167 PHE A C 1
ATOM 1291 O O . PHE A 1 167 ? 3.178 -23.417 -6.811 1.00 98.31 167 PHE A O 1
ATOM 1298 N N . ASP A 1 168 ? 1.430 -23.714 -5.449 1.00 98.06 168 ASP A N 1
ATOM 1299 C CA . ASP A 1 168 ? 1.275 -25.141 -5.753 1.00 98.06 168 ASP A CA 1
ATOM 1300 C C . ASP A 1 168 ? 0.750 -25.338 -7.187 1.00 98.06 168 ASP A C 1
ATOM 1302 O O . ASP A 1 168 ? 1.193 -26.247 -7.885 1.00 98.06 168 ASP A O 1
ATOM 1306 N N . ARG A 1 169 ? -0.188 -24.485 -7.635 1.00 98.25 169 ARG A N 1
ATOM 1307 C CA . ARG A 1 169 ? -0.698 -24.494 -9.019 1.00 98.25 169 ARG A CA 1
ATOM 1308 C C . ARG A 1 169 ? 0.355 -24.041 -10.026 1.00 98.25 169 ARG A C 1
ATOM 1310 O O . ARG A 1 169 ? 0.447 -24.621 -11.103 1.00 98.25 169 ARG A O 1
ATOM 1317 N N . ASN A 1 170 ? 1.104 -22.989 -9.700 1.00 98.06 170 ASN A N 1
ATOM 1318 C CA . ASN A 1 170 ? 2.149 -22.441 -10.555 1.00 98.06 170 ASN A CA 1
ATOM 1319 C C . ASN A 1 170 ? 3.353 -21.972 -9.713 1.00 98.06 170 ASN A C 1
ATOM 1321 O O . ASN A 1 170 ? 3.345 -20.843 -9.213 1.00 98.06 170 ASN A O 1
ATOM 1325 N N . PRO A 1 171 ? 4.404 -22.802 -9.581 1.00 96.56 171 PRO A N 1
ATOM 1326 C CA . PRO A 1 171 ? 5.623 -22.426 -8.861 1.00 96.56 171 PRO A CA 1
ATOM 1327 C C . PRO A 1 171 ? 6.351 -21.221 -9.474 1.00 96.56 171 PRO A C 1
ATOM 1329 O O . PRO A 1 171 ? 6.968 -20.447 -8.747 1.00 96.56 171 PRO A O 1
ATOM 1332 N N . GLU A 1 172 ? 6.200 -21.020 -10.787 1.00 95.00 172 GLU A N 1
ATOM 1333 C CA . GLU A 1 172 ? 6.823 -19.947 -11.576 1.00 95.00 172 GLU A CA 1
ATOM 1334 C C . GLU A 1 172 ? 5.951 -18.678 -11.654 1.00 95.00 172 GLU A C 1
ATOM 1336 O O . GLU A 1 172 ? 6.135 -17.816 -12.523 1.00 95.00 172 GLU A O 1
ATOM 1341 N N . LEU A 1 173 ? 4.955 -18.553 -10.769 1.00 97.00 173 LEU A N 1
ATOM 1342 C CA . LEU A 1 173 ? 4.061 -17.403 -10.725 1.00 97.00 173 LEU A CA 1
ATOM 1343 C C . LEU A 1 173 ? 4.845 -16.111 -10.460 1.00 97.00 173 LEU A C 1
ATOM 1345 O O . LEU A 1 173 ? 5.388 -15.885 -9.381 1.00 97.00 173 LEU A O 1
ATOM 1349 N N . GLN A 1 174 ? 4.835 -15.217 -11.447 1.00 95.75 174 GLN A N 1
ATOM 1350 C CA . GLN A 1 174 ? 5.601 -13.970 -11.401 1.00 95.75 174 GLN A CA 1
ATOM 1351 C C . GLN A 1 174 ? 5.030 -12.948 -10.410 1.00 95.75 174 GLN A C 1
ATOM 1353 O O . GLN A 1 174 ? 5.765 -12.149 -9.831 1.00 95.75 174 GLN A O 1
ATOM 1358 N N . ASN A 1 175 ? 3.712 -12.948 -10.215 1.00 98.31 175 ASN A N 1
ATOM 1359 C CA . ASN A 1 175 ? 3.044 -12.066 -9.270 1.00 98.31 175 ASN A CA 1
ATOM 1360 C C . ASN A 1 175 ? 1.752 -12.716 -8.773 1.00 98.31 175 ASN A C 1
ATOM 1362 O O . ASN A 1 175 ? 0.991 -13.262 -9.570 1.00 98.31 175 ASN A O 1
ATOM 1366 N N . LEU A 1 176 ? 1.470 -12.598 -7.473 1.00 98.19 176 LEU A N 1
ATOM 1367 C CA . LEU A 1 176 ? 0.243 -13.127 -6.874 1.00 98.19 176 LEU A CA 1
ATOM 1368 C C . LEU A 1 176 ? -1.034 -12.589 -7.527 1.00 98.19 176 LEU A C 1
ATOM 1370 O O . LEU A 1 176 ? -2.020 -13.309 -7.577 1.00 98.19 176 LEU A O 1
ATOM 1374 N N . LEU A 1 177 ? -1.025 -11.367 -8.065 1.00 98.44 177 LEU A N 1
ATOM 1375 C CA . LEU A 1 177 ? -2.185 -10.771 -8.738 1.00 98.44 177 LEU A CA 1
ATOM 1376 C C . LEU A 1 177 ? -2.566 -11.460 -10.055 1.00 98.44 177 LEU A C 1
ATOM 1378 O O . LEU A 1 177 ? -3.655 -11.208 -10.564 1.00 98.44 177 LEU A O 1
ATOM 1382 N N . LEU A 1 178 ? -1.688 -12.303 -10.603 1.00 98.19 178 LEU A N 1
ATOM 1383 C CA . LEU A 1 178 ? -1.933 -13.047 -11.840 1.00 98.19 178 LEU A CA 1
ATOM 1384 C C . LEU A 1 178 ? -2.538 -14.435 -11.593 1.00 98.19 178 LEU A C 1
ATOM 1386 O O . LEU A 1 178 ? -2.980 -15.076 -12.540 1.00 98.19 178 LEU A O 1
ATOM 1390 N N . ASP A 1 179 ? -2.581 -14.898 -10.343 1.00 98.62 179 ASP A N 1
ATOM 1391 C CA . ASP A 1 179 ? -3.322 -16.106 -9.989 1.00 98.62 179 ASP A CA 1
ATOM 1392 C C . ASP A 1 179 ? -4.833 -15.827 -9.972 1.00 98.62 179 ASP A C 1
ATOM 1394 O O . ASP A 1 179 ? -5.289 -14.796 -9.470 1.00 98.62 179 ASP A O 1
ATOM 1398 N N . ASP A 1 180 ? -5.623 -16.765 -10.500 1.00 98.31 180 ASP A N 1
ATOM 1399 C CA . ASP A 1 180 ? -7.059 -16.572 -10.719 1.00 98.31 180 ASP A CA 1
ATOM 1400 C C . ASP A 1 180 ? -7.845 -16.283 -9.438 1.00 98.31 180 ASP A C 1
ATOM 1402 O O . ASP A 1 180 ? -8.797 -15.496 -9.474 1.00 98.31 180 ASP A O 1
ATOM 1406 N N . PHE A 1 181 ? -7.447 -16.863 -8.298 1.00 98.38 181 PHE A N 1
ATOM 1407 C CA . PHE A 1 181 ? -8.112 -16.593 -7.024 1.00 98.38 181 PHE A CA 1
ATOM 1408 C C . PHE A 1 181 ? -7.899 -15.135 -6.605 1.00 98.38 181 PHE A C 1
ATOM 1410 O O . PHE A 1 181 ? -8.865 -14.439 -6.290 1.00 98.38 181 PHE A O 1
ATOM 1417 N N . PHE A 1 182 ? -6.654 -14.650 -6.629 1.00 98.50 182 PHE A N 1
ATOM 1418 C CA . PHE A 1 182 ? -6.339 -13.281 -6.212 1.00 98.50 182 PHE A CA 1
ATOM 1419 C C . PHE A 1 182 ? -6.822 -12.232 -7.210 1.00 98.50 182 PHE A C 1
ATOM 1421 O O . PHE A 1 182 ? -7.339 -11.199 -6.783 1.00 98.50 182 PHE A O 1
ATOM 1428 N N . LYS A 1 183 ? -6.726 -12.509 -8.515 1.00 98.50 183 LYS A N 1
ATOM 1429 C CA . LYS A 1 183 ? -7.318 -11.677 -9.569 1.00 98.50 183 LYS A CA 1
ATOM 1430 C C . LYS A 1 183 ? -8.813 -11.470 -9.311 1.00 98.50 183 LYS A C 1
ATOM 1432 O O . LYS A 1 183 ? -9.255 -10.333 -9.160 1.00 98.50 183 LYS A O 1
ATOM 1437 N N . SER A 1 184 ? -9.559 -12.568 -9.158 1.00 98.50 184 SER A N 1
ATOM 1438 C CA . SER A 1 184 ? -11.008 -12.530 -8.909 1.00 98.50 184 SER A CA 1
ATOM 1439 C C . SER A 1 184 ? -11.342 -11.845 -7.582 1.00 98.50 184 SER A C 1
ATOM 1441 O O . SER A 1 184 ? -12.295 -11.075 -7.491 1.00 98.50 184 SER A O 1
ATOM 1443 N N . ALA A 1 185 ? -10.555 -12.091 -6.531 1.00 98.50 185 ALA A N 1
ATOM 1444 C CA . ALA A 1 185 ? -10.737 -11.454 -5.231 1.00 98.50 185 ALA A CA 1
ATOM 1445 C C . ALA A 1 185 ? -10.606 -9.924 -5.306 1.00 98.50 185 ALA A C 1
ATOM 1447 O O . ALA A 1 185 ? -11.445 -9.208 -4.756 1.00 98.50 185 ALA A O 1
ATOM 1448 N N . VAL A 1 186 ? -9.580 -9.417 -5.997 1.00 98.50 186 VAL A N 1
ATOM 1449 C CA . VAL A 1 186 ? -9.374 -7.973 -6.172 1.00 98.50 186 VAL A CA 1
ATOM 1450 C C . VAL A 1 186 ? -10.464 -7.371 -7.057 1.00 98.50 186 VAL A C 1
ATOM 1452 O O . VAL A 1 186 ? -11.023 -6.337 -6.693 1.00 98.50 186 VAL A O 1
ATOM 1455 N N . GLU A 1 187 ? -10.831 -8.035 -8.155 1.00 98.44 187 GLU A N 1
ATOM 1456 C CA . GLU A 1 187 ? -11.914 -7.599 -9.045 1.00 98.44 187 GLU A CA 1
ATOM 1457 C C . GLU A 1 187 ? -13.250 -7.462 -8.296 1.00 98.44 187 GLU A C 1
ATOM 1459 O O . GLU A 1 187 ? -13.900 -6.421 -8.379 1.00 98.44 187 GLU A O 1
ATOM 1464 N N . ASN A 1 188 ? -13.594 -8.439 -7.451 1.00 98.44 188 ASN A N 1
ATOM 1465 C CA . ASN A 1 188 ? -14.801 -8.425 -6.612 1.00 98.44 188 ASN A CA 1
ATOM 1466 C C . ASN A 1 188 ? -14.774 -7.384 -5.471 1.00 98.44 188 ASN A C 1
ATOM 1468 O O . ASN A 1 188 ? -15.806 -7.113 -4.835 1.00 98.44 188 ASN A O 1
ATOM 1472 N N . CYS A 1 189 ? -13.600 -6.820 -5.172 1.00 98.69 189 CYS A N 1
ATOM 1473 C CA . CYS A 1 189 ? -13.403 -5.819 -4.124 1.00 98.69 189 CYS A CA 1
ATOM 1474 C C . CYS A 1 189 ? -13.226 -4.395 -4.658 1.00 98.69 189 CYS A C 1
ATOM 1476 O O . CYS A 1 189 ? -13.434 -3.454 -3.893 1.00 98.69 189 CYS A O 1
ATOM 1478 N N . GLN A 1 190 ? -12.838 -4.206 -5.923 1.00 98.38 190 GLN A N 1
ATOM 1479 C CA . GLN A 1 190 ? -12.308 -2.922 -6.393 1.00 98.38 190 GLN A CA 1
ATOM 1480 C C . GLN A 1 190 ? -13.298 -1.756 -6.270 1.00 98.38 190 GLN A C 1
ATOM 1482 O O . GLN A 1 190 ? -12.894 -0.651 -5.914 1.00 98.38 190 GLN A O 1
ATOM 1487 N N . GLU A 1 191 ? -14.593 -1.978 -6.502 1.00 98.75 191 GLU A N 1
ATOM 1488 C CA . GLU A 1 191 ? -15.594 -0.913 -6.377 1.00 98.75 191 GLU A CA 1
ATOM 1489 C C . GLU A 1 191 ? -15.742 -0.444 -4.926 1.00 98.75 191 GLU A C 1
ATOM 1491 O O . GLU A 1 191 ? -15.658 0.748 -4.629 1.00 98.75 191 GLU A O 1
ATOM 1496 N N . SER A 1 192 ? -15.912 -1.402 -4.013 1.00 98.81 192 SER A N 1
ATOM 1497 C CA . SER A 1 192 ? -15.951 -1.183 -2.567 1.00 98.81 192 SER A CA 1
ATOM 1498 C C . SER A 1 192 ? -14.687 -0.498 -2.064 1.00 98.81 192 SER A C 1
ATOM 1500 O O . SER A 1 192 ? -14.742 0.449 -1.281 1.00 98.81 192 SER A O 1
ATOM 1502 N N . TRP A 1 193 ? -13.539 -0.949 -2.563 1.00 98.81 193 TRP A N 1
ATOM 1503 C CA . TRP A 1 193 ? -12.241 -0.402 -2.218 1.00 98.81 193 TRP A CA 1
ATOM 1504 C C . TRP A 1 193 ? -12.115 1.067 -2.626 1.00 98.81 193 TRP A C 1
ATOM 1506 O O . TRP A 1 193 ? -11.750 1.903 -1.797 1.00 98.81 193 TRP A O 1
ATOM 1516 N N . ARG A 1 194 ? -12.508 1.404 -3.861 1.00 98.88 194 ARG A N 1
ATOM 1517 C CA . ARG A 1 194 ? -12.545 2.788 -4.350 1.00 98.88 194 ARG A CA 1
ATOM 1518 C C . ARG A 1 194 ? -13.525 3.638 -3.542 1.00 98.88 194 ARG A C 1
ATOM 1520 O O . ARG A 1 194 ? -13.139 4.715 -3.103 1.00 98.88 194 ARG A O 1
ATOM 1527 N N . ARG A 1 195 ? -14.741 3.154 -3.251 1.00 98.69 195 ARG A N 1
ATOM 1528 C CA . ARG A 1 195 ? -15.717 3.884 -2.414 1.00 98.69 195 ARG A CA 1
ATOM 1529 C C . ARG A 1 195 ? -15.189 4.180 -1.013 1.00 98.69 195 ARG A C 1
ATOM 1531 O O . ARG A 1 195 ? -15.352 5.305 -0.534 1.00 98.69 195 ARG A O 1
ATOM 1538 N N . ALA A 1 196 ? -14.546 3.209 -0.367 1.00 98.69 196 ALA A N 1
ATOM 1539 C CA . ALA A 1 196 ? -13.951 3.389 0.954 1.00 98.69 196 ALA A CA 1
ATOM 1540 C C . ALA A 1 196 ? -12.834 4.445 0.925 1.00 98.69 196 ALA A C 1
ATOM 1542 O O . ALA A 1 196 ? -12.845 5.369 1.741 1.00 98.69 196 ALA A O 1
ATOM 1543 N N . VAL A 1 197 ? -11.920 4.360 -0.052 1.00 98.81 197 VAL A N 1
ATOM 1544 C CA . VAL A 1 197 ? -10.835 5.338 -0.226 1.00 98.81 197 VAL A CA 1
ATOM 1545 C C . VAL A 1 197 ? -11.388 6.729 -0.540 1.00 98.81 197 VAL A C 1
ATOM 1547 O O . VAL A 1 197 ? -11.034 7.689 0.137 1.00 98.81 197 VAL A O 1
ATOM 1550 N N . SER A 1 198 ? -12.296 6.863 -1.506 1.00 98.31 198 SER A N 1
ATOM 1551 C CA . SER A 1 198 ? -12.900 8.154 -1.851 1.00 98.31 198 SER A CA 1
ATOM 1552 C C . SER A 1 198 ? -13.618 8.778 -0.656 1.00 98.31 198 SER A C 1
ATOM 1554 O O . SER A 1 198 ? -13.428 9.959 -0.375 1.00 98.31 198 SER A O 1
ATOM 1556 N N . THR A 1 199 ? -14.390 7.986 0.092 1.00 97.44 199 THR A N 1
ATOM 1557 C CA . THR A 1 199 ? -15.107 8.469 1.279 1.00 97.44 199 THR A CA 1
ATOM 1558 C C . THR A 1 199 ? -14.143 8.932 2.366 1.00 97.44 199 THR A C 1
ATOM 1560 O O . THR A 1 199 ? -14.318 10.019 2.912 1.00 97.44 199 THR A O 1
ATOM 1563 N N . GLY A 1 200 ? -13.103 8.150 2.667 1.00 97.00 200 GLY A N 1
ATOM 1564 C CA . GLY A 1 200 ? -12.116 8.537 3.673 1.00 97.00 200 GLY A CA 1
A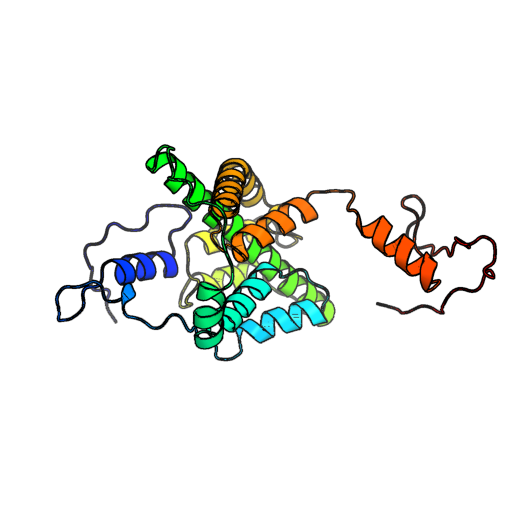TOM 1565 C C . GLY A 1 200 ? -11.301 9.769 3.264 1.00 97.00 200 GLY A C 1
ATOM 1566 O O . GLY A 1 200 ? -11.046 10.616 4.115 1.00 97.00 200 GLY A O 1
ATOM 1567 N N . VAL A 1 201 ? -10.984 9.934 1.973 1.00 97.75 201 VAL A N 1
ATOM 1568 C CA . VAL A 1 201 ? -10.343 11.152 1.442 1.00 97.75 201 VAL A CA 1
ATOM 1569 C C . VAL A 1 201 ? -11.239 12.373 1.654 1.00 97.75 201 VAL A C 1
ATOM 1571 O O . VAL A 1 201 ? -10.791 13.354 2.244 1.00 97.75 201 VAL A O 1
ATOM 1574 N N . GLN A 1 202 ? -12.513 12.305 1.252 1.00 96.50 202 GLN A N 1
ATOM 1575 C CA . GLN A 1 202 ? -13.470 13.406 1.445 1.00 96.50 202 GLN A CA 1
ATOM 1576 C C . GLN A 1 202 ? -13.698 13.730 2.931 1.00 96.50 202 GLN A C 1
ATOM 1578 O O . GLN A 1 202 ? -13.907 14.885 3.296 1.00 96.50 202 GLN A O 1
ATOM 1583 N N . ALA A 1 203 ? -13.621 12.720 3.802 1.00 96.44 203 ALA A N 1
ATOM 1584 C CA . ALA A 1 203 ? -13.759 12.873 5.248 1.00 96.44 203 ALA A CA 1
ATOM 1585 C C . ALA A 1 203 ? -12.462 13.304 5.966 1.00 96.44 203 ALA A C 1
ATOM 1587 O O . ALA A 1 203 ? -12.498 13.558 7.170 1.00 96.44 203 ALA A O 1
ATOM 1588 N N . GLY A 1 204 ? -11.322 13.386 5.271 1.00 96.81 204 GLY A N 1
ATOM 1589 C CA . GLY A 1 204 ? -10.034 13.741 5.874 1.00 96.81 204 GLY A CA 1
ATOM 1590 C C . GLY A 1 204 ? -9.459 12.666 6.805 1.00 96.81 204 GLY A C 1
ATOM 1591 O O . GLY A 1 204 ? -8.763 12.994 7.766 1.00 96.81 204 GLY A O 1
ATOM 1592 N N . ILE A 1 205 ? -9.761 11.388 6.555 1.00 97.88 205 ILE A N 1
ATOM 1593 C CA . ILE A 1 205 ? -9.248 10.252 7.330 1.00 97.88 205 ILE A CA 1
ATOM 1594 C C . ILE A 1 205 ? -7.950 9.738 6.687 1.00 97.88 205 ILE A C 1
ATOM 1596 O O . ILE A 1 205 ? -7.963 9.373 5.509 1.00 97.88 205 ILE A O 1
ATOM 1600 N N . PRO A 1 206 ? -6.826 9.670 7.426 1.00 98.50 206 PRO A N 1
ATOM 1601 C CA . PRO A 1 206 ? -5.564 9.194 6.872 1.00 98.50 206 PRO A CA 1
ATOM 1602 C C . PRO A 1 206 ? -5.622 7.685 6.614 1.00 98.50 206 PRO A C 1
ATOM 1604 O O . PRO A 1 206 ? -5.877 6.897 7.525 1.00 98.50 206 PRO A O 1
ATOM 1607 N N . MET A 1 207 ? -5.353 7.274 5.374 1.00 98.81 207 MET A N 1
ATOM 1608 C CA . MET A 1 207 ? -5.389 5.866 4.957 1.00 98.81 207 MET A CA 1
ATOM 1609 C C . MET A 1 207 ? -4.165 5.476 4.108 1.00 98.81 207 MET A C 1
ATOM 1611 O O . MET A 1 207 ? -4.346 4.893 3.038 1.00 98.81 207 MET A O 1
ATOM 1615 N N . PRO A 1 208 ? -2.925 5.758 4.559 1.00 98.81 208 PRO A N 1
ATOM 1616 C CA . PRO A 1 208 ? -1.723 5.632 3.726 1.00 98.81 208 PRO A CA 1
ATOM 1617 C C . PRO A 1 208 ? -1.573 4.241 3.090 1.00 98.81 208 PRO A C 1
ATOM 1619 O O . PRO A 1 208 ? -1.264 4.115 1.908 1.00 98.81 208 PRO A O 1
ATOM 1622 N N . CYS A 1 209 ? -1.893 3.181 3.841 1.00 98.88 209 CYS A N 1
ATOM 1623 C CA . CYS A 1 209 ? -1.835 1.808 3.342 1.00 98.88 209 CYS A CA 1
ATOM 1624 C C . CYS A 1 209 ? -2.935 1.475 2.316 1.00 98.88 209 CYS A C 1
ATOM 1626 O O . CYS A 1 209 ? -2.664 0.749 1.366 1.00 98.88 209 CYS A O 1
ATOM 1628 N N . PHE A 1 210 ? -4.163 1.989 2.463 1.00 98.94 210 PHE A N 1
ATOM 1629 C CA . PHE A 1 210 ? -5.214 1.738 1.462 1.00 98.94 210 PHE A CA 1
ATOM 1630 C C . PHE A 1 210 ? -4.947 2.515 0.178 1.00 98.94 210 PHE A C 1
ATOM 1632 O O . PHE A 1 210 ? -5.103 1.964 -0.910 1.00 98.94 210 PHE A O 1
ATOM 1639 N N . THR A 1 211 ? -4.526 3.777 0.298 1.00 98.94 211 THR A N 1
ATOM 1640 C CA . THR A 1 211 ? -4.241 4.625 -0.860 1.00 98.94 211 THR A CA 1
ATOM 1641 C C . THR A 1 211 ? -3.051 4.096 -1.645 1.00 98.94 211 THR A C 1
ATOM 1643 O O . THR A 1 211 ? -3.157 3.955 -2.855 1.00 98.94 211 THR A O 1
ATOM 1646 N N . THR A 1 212 ? -1.950 3.721 -0.984 1.00 98.88 212 THR A N 1
ATOM 1647 C CA . THR A 1 212 ? -0.768 3.205 -1.694 1.00 98.88 212 THR A CA 1
ATOM 1648 C C . THR A 1 212 ? -1.017 1.853 -2.359 1.00 98.88 212 THR A C 1
ATOM 1650 O O . THR A 1 212 ? -0.540 1.626 -3.468 1.00 98.88 212 THR A O 1
ATOM 1653 N N . ALA A 1 213 ? -1.813 0.970 -1.742 1.00 98.94 213 ALA A N 1
ATOM 1654 C CA . ALA A 1 213 ? -2.187 -0.282 -2.386 1.00 98.94 213 ALA A CA 1
ATOM 1655 C C . ALA A 1 213 ? -3.049 -0.043 -3.631 1.00 98.94 213 ALA A C 1
ATOM 1657 O O . ALA A 1 213 ? -2.824 -0.700 -4.645 1.00 98.94 213 ALA A O 1
ATOM 1658 N N . LEU A 1 214 ? -3.996 0.904 -3.581 1.00 98.94 214 LEU A N 1
ATOM 1659 C CA . LEU A 1 214 ? -4.851 1.217 -4.729 1.00 98.94 214 LEU A CA 1
ATOM 1660 C C . LEU A 1 214 ? -4.037 1.857 -5.854 1.00 98.94 214 LEU A C 1
ATOM 1662 O O . LEU A 1 214 ? -4.150 1.432 -7.000 1.00 98.94 214 LEU A O 1
ATOM 1666 N N . SER A 1 215 ? -3.158 2.802 -5.514 1.00 98.94 215 SER A N 1
ATOM 1667 C CA . SER A 1 215 ? -2.226 3.412 -6.464 1.00 98.94 215 SER A CA 1
ATOM 1668 C C . SER A 1 215 ? -1.292 2.382 -7.097 1.00 98.94 215 SER A C 1
ATOM 1670 O O . SER A 1 215 ? -1.067 2.439 -8.300 1.00 98.94 215 SER A O 1
ATOM 1672 N N . PHE A 1 216 ? -0.773 1.421 -6.323 1.00 98.88 216 PHE A N 1
ATOM 1673 C CA . PHE A 1 216 ? 0.034 0.327 -6.863 1.00 98.88 216 PHE A CA 1
ATOM 1674 C C . PHE A 1 216 ? -0.784 -0.568 -7.794 1.00 98.88 216 PHE A C 1
ATOM 1676 O O . PHE A 1 216 ? -0.315 -0.882 -8.879 1.00 98.88 216 PHE A O 1
ATOM 1683 N N . TYR A 1 217 ? -1.995 -0.968 -7.397 1.00 98.88 217 TYR A N 1
ATOM 1684 C CA . TYR A 1 217 ? -2.857 -1.808 -8.229 1.00 98.88 217 TYR A CA 1
ATOM 1685 C C . TYR A 1 217 ? -3.177 -1.136 -9.566 1.00 98.88 217 TYR A C 1
ATOM 1687 O O . TYR A 1 217 ? -3.016 -1.750 -10.619 1.00 98.88 217 TYR A O 1
ATOM 1695 N N . ASP A 1 218 ? -3.580 0.138 -9.527 1.00 98.88 218 ASP A N 1
ATOM 1696 C CA . ASP A 1 218 ? -3.823 0.914 -10.736 1.00 98.88 218 ASP A CA 1
ATOM 1697 C C . ASP A 1 218 ? -2.531 1.102 -11.538 1.00 98.88 218 ASP A C 1
ATOM 1699 O O . ASP A 1 218 ? -2.554 0.894 -12.742 1.00 98.88 218 ASP A O 1
ATOM 1703 N N . GLY A 1 219 ? -1.391 1.387 -10.908 1.00 98.75 219 GLY A N 1
ATOM 1704 C CA . GLY A 1 219 ? -0.108 1.484 -11.605 1.00 98.75 219 GLY A CA 1
ATOM 1705 C C . GLY A 1 219 ? 0.304 0.182 -12.301 1.00 98.75 219 GLY A C 1
ATOM 1706 O O . GLY A 1 219 ? 0.697 0.197 -13.461 1.00 98.75 219 GLY A O 1
ATOM 1707 N N . TYR A 1 220 ? 0.162 -0.953 -11.616 1.00 98.69 220 TYR A N 1
ATOM 1708 C CA . TYR A 1 220 ? 0.610 -2.264 -12.085 1.00 98.69 220 TYR A CA 1
ATOM 1709 C C . TYR A 1 220 ? -0.220 -2.811 -13.255 1.00 98.69 220 TYR A C 1
ATOM 1711 O O . TYR A 1 220 ? 0.300 -3.559 -14.075 1.00 98.69 220 TYR A O 1
ATOM 1719 N N . ARG A 1 221 ? -1.506 -2.448 -13.346 1.00 98.56 221 ARG A N 1
ATOM 1720 C CA . ARG A 1 221 ? -2.407 -2.933 -14.409 1.00 98.56 221 ARG A CA 1
ATOM 1721 C C . ARG A 1 221 ? -2.419 -2.075 -15.679 1.00 98.56 221 ARG A C 1
ATOM 1723 O O . ARG A 1 221 ? -3.119 -2.432 -16.622 1.00 98.56 221 ARG A O 1
ATOM 1730 N N . HIS A 1 222 ? -1.751 -0.921 -15.691 1.00 98.69 222 HIS A N 1
ATOM 1731 C CA . HIS A 1 222 ? -1.675 -0.078 -16.886 1.00 98.69 222 HIS A CA 1
ATOM 1732 C C . HIS A 1 222 ? -0.473 -0.483 -17.736 1.00 98.69 222 HIS A C 1
ATOM 1734 O O . HIS A 1 222 ? 0.653 -0.494 -17.252 1.00 98.69 222 HIS A O 1
ATOM 1740 N N . GLU A 1 223 ? -0.711 -0.748 -19.021 1.00 98.19 223 GLU A N 1
ATOM 1741 C CA . GLU A 1 223 ? 0.353 -0.990 -20.004 1.00 98.19 223 GLU A CA 1
ATOM 1742 C C . GLU A 1 223 ? 1.259 0.240 -20.173 1.00 98.19 223 GLU A C 1
ATOM 1744 O O . GLU A 1 223 ? 2.477 0.119 -20.268 1.00 98.19 223 GLU A O 1
ATOM 1749 N N . MET A 1 224 ? 0.664 1.437 -20.156 1.00 98.19 224 MET A N 1
ATOM 1750 C CA . MET A 1 224 ? 1.365 2.710 -20.292 1.00 98.19 224 MET A CA 1
ATOM 1751 C C . MET A 1 224 ? 1.176 3.576 -19.049 1.00 98.19 224 MET A C 1
ATOM 1753 O O . MET A 1 224 ? 0.055 3.926 -18.677 1.00 98.19 224 MET A O 1
ATOM 1757 N N . LEU A 1 225 ? 2.295 3.969 -18.441 1.00 98.50 225 LEU A N 1
ATOM 1758 C CA . LEU A 1 225 ? 2.361 4.904 -17.318 1.00 98.50 225 LEU A CA 1
ATOM 1759 C C . LEU A 1 225 ? 2.966 6.244 -17.756 1.00 98.50 225 LEU A C 1
ATOM 1761 O O . LEU A 1 225 ? 3.734 6.287 -18.719 1.00 98.50 225 LEU A O 1
ATOM 1765 N N . PRO A 1 226 ? 2.721 7.338 -17.011 1.00 98.56 226 PRO A N 1
ATOM 1766 C CA . PRO A 1 226 ? 3.280 8.658 -17.318 1.00 98.56 226 PRO A CA 1
ATOM 1767 C C . PRO A 1 226 ? 4.800 8.777 -17.069 1.00 98.56 226 PRO A C 1
ATOM 1769 O O . PRO A 1 226 ? 5.350 9.877 -17.085 1.00 98.56 226 PRO A O 1
ATOM 1772 N N . ALA A 1 227 ? 5.509 7.665 -16.839 1.00 98.38 227 ALA A N 1
ATOM 1773 C CA . ALA A 1 227 ? 6.962 7.643 -16.659 1.00 98.38 227 ALA A CA 1
ATOM 1774 C C . ALA A 1 227 ? 7.730 8.067 -17.928 1.00 98.38 227 ALA A C 1
ATOM 1776 O O . ALA A 1 227 ? 8.878 8.499 -17.839 1.00 98.38 227 ALA A O 1
ATOM 1777 N N . ASN A 1 228 ? 7.088 8.030 -19.100 1.00 98.19 228 ASN A N 1
ATOM 1778 C CA . ASN A 1 228 ? 7.625 8.614 -20.329 1.00 98.19 228 ASN A CA 1
ATOM 1779 C C . ASN A 1 228 ? 7.909 10.123 -20.190 1.00 98.19 228 ASN A C 1
ATOM 1781 O O . ASN A 1 228 ? 8.902 10.603 -20.731 1.00 98.19 228 ASN A O 1
ATOM 1785 N N . LEU A 1 229 ? 7.098 10.865 -19.424 1.00 98.69 229 LEU A N 1
ATOM 1786 C CA . LEU A 1 229 ? 7.354 12.282 -19.152 1.00 98.69 229 LEU A CA 1
ATOM 1787 C C . LEU A 1 229 ? 8.570 12.473 -18.235 1.00 98.69 229 LEU A C 1
ATOM 1789 O O . LEU A 1 229 ? 9.348 13.395 -18.461 1.00 98.69 229 LEU A O 1
ATOM 1793 N N . ILE A 1 230 ? 8.777 11.587 -17.254 1.00 98.38 230 ILE A N 1
ATOM 1794 C CA . ILE A 1 230 ? 9.987 11.599 -16.412 1.00 98.38 230 ILE A CA 1
ATOM 1795 C C . ILE A 1 230 ? 11.226 11.374 -17.287 1.00 98.38 230 ILE A C 1
ATOM 1797 O O . ILE A 1 230 ? 12.198 12.116 -17.172 1.00 98.38 230 ILE A O 1
ATOM 1801 N N . GLN A 1 231 ? 11.182 10.399 -18.200 1.00 98.12 231 GLN A N 1
ATOM 1802 C CA . GLN A 1 231 ? 12.272 10.148 -19.148 1.00 98.12 231 GLN A CA 1
ATOM 1803 C C . GLN A 1 231 ? 12.545 11.363 -20.045 1.00 98.12 231 GLN A C 1
ATOM 1805 O O . GLN A 1 231 ? 13.695 11.780 -20.164 1.00 98.12 231 GLN A O 1
ATOM 1810 N N . ALA A 1 232 ? 11.501 11.984 -20.603 1.00 98.19 232 ALA A N 1
ATOM 1811 C CA . ALA A 1 232 ? 11.641 13.193 -21.412 1.00 98.19 232 ALA A CA 1
ATOM 1812 C C . ALA A 1 232 ? 12.242 14.362 -20.613 1.00 98.19 232 ALA A C 1
ATOM 1814 O O . ALA A 1 232 ? 13.146 15.032 -21.096 1.00 98.19 232 ALA A O 1
ATOM 1815 N N . GLN A 1 233 ? 11.797 14.581 -19.370 1.00 98.00 233 GLN A N 1
ATOM 1816 C CA . GLN A 1 233 ? 12.351 15.615 -18.491 1.00 98.00 233 GLN A CA 1
ATOM 1817 C C . GLN A 1 233 ? 13.834 15.368 -18.197 1.00 98.00 233 GLN A C 1
ATOM 1819 O O . GLN A 1 233 ? 14.640 16.284 -18.347 1.00 98.00 233 GLN A O 1
ATOM 1824 N N . ARG A 1 234 ? 14.205 14.136 -17.825 1.00 96.81 234 ARG A N 1
ATOM 1825 C CA . ARG A 1 234 ? 15.598 13.746 -17.552 1.00 96.81 234 ARG A CA 1
ATOM 1826 C C . ARG A 1 234 ? 16.498 13.961 -18.765 1.00 96.81 234 ARG A C 1
ATOM 1828 O O . ARG A 1 234 ? 17.613 14.460 -18.622 1.00 96.81 234 ARG A O 1
ATOM 1835 N N . ASP A 1 235 ? 16.018 13.613 -19.953 1.00 96.75 235 ASP A N 1
ATOM 1836 C CA . ASP A 1 235 ? 16.755 13.867 -21.187 1.00 96.75 235 ASP A CA 1
ATOM 1837 C C . ASP A 1 235 ? 16.847 15.366 -21.512 1.00 96.75 235 ASP A C 1
ATOM 1839 O O . ASP A 1 235 ? 17.904 15.837 -21.921 1.00 96.75 235 ASP A O 1
ATOM 1843 N N . TYR A 1 236 ? 15.786 16.133 -21.244 1.00 95.31 236 TYR A N 1
ATOM 1844 C CA . TYR A 1 236 ? 15.745 17.581 -21.455 1.00 95.31 236 TYR A CA 1
ATOM 1845 C C . TYR A 1 236 ? 16.808 18.330 -20.651 1.00 95.31 236 TYR A C 1
ATOM 1847 O O . TYR A 1 236 ? 17.576 19.100 -21.224 1.00 95.31 236 TYR A O 1
ATOM 1855 N N . PHE A 1 237 ? 16.842 18.156 -19.325 1.00 93.31 237 PHE A N 1
ATOM 1856 C CA . PHE A 1 237 ? 17.735 18.956 -18.474 1.00 93.31 237 PHE A CA 1
ATOM 1857 C C . PHE A 1 237 ? 19.136 18.356 -18.322 1.00 93.31 237 PHE A C 1
ATOM 1859 O O . PHE A 1 237 ? 20.056 19.073 -17.935 1.00 93.31 237 PHE A O 1
ATOM 1866 N N . GLY A 1 238 ?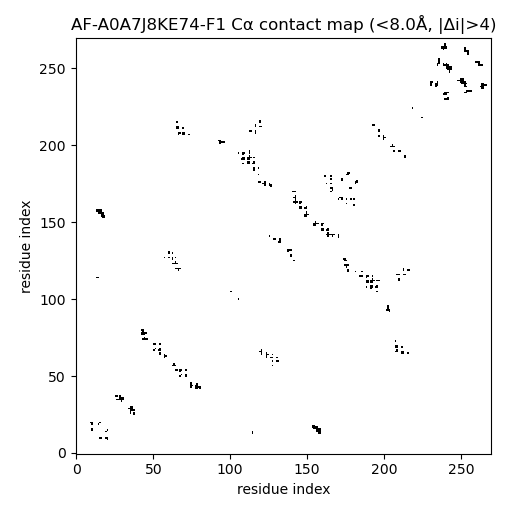 19.292 17.050 -18.556 1.00 92.88 238 GLY A N 1
ATOM 1867 C CA . GLY A 1 238 ? 20.503 16.310 -18.192 1.00 92.88 238 GLY A CA 1
ATOM 1868 C C . GLY A 1 238 ? 21.064 15.411 -19.285 1.00 92.88 238 GLY A C 1
ATOM 1869 O O . GLY A 1 238 ? 22.046 14.722 -19.030 1.00 92.88 238 GLY A O 1
ATOM 1870 N N . ALA A 1 239 ? 20.459 15.389 -20.479 1.00 93.94 239 ALA A N 1
ATOM 1871 C CA . ALA A 1 239 ? 20.871 14.535 -21.593 1.00 93.94 239 ALA A CA 1
ATOM 1872 C C . ALA A 1 239 ? 21.009 13.047 -21.203 1.00 93.94 239 ALA A C 1
ATOM 1874 O O . ALA A 1 239 ? 21.903 12.336 -21.668 1.00 93.94 239 ALA A O 1
ATOM 1875 N N . HIS A 1 240 ? 20.115 12.592 -20.316 1.00 93.88 240 HIS A N 1
ATOM 1876 C CA . HIS A 1 240 ? 20.096 11.245 -19.743 1.00 93.88 240 HIS A CA 1
ATOM 1877 C C . HIS A 1 240 ? 19.585 10.154 -20.684 1.00 93.88 240 HIS A C 1
ATOM 1879 O O . HIS A 1 240 ? 19.582 8.987 -20.292 1.00 93.88 240 HIS A O 1
ATOM 1885 N N . THR A 1 241 ? 19.194 10.509 -21.908 1.00 96.38 241 THR A N 1
ATOM 1886 C CA . THR A 1 241 ? 18.644 9.613 -22.926 1.00 96.38 241 THR A CA 1
ATOM 1887 C C . THR A 1 241 ? 17.322 8.944 -22.527 1.00 96.38 241 THR A C 1
ATOM 1889 O O . THR A 1 241 ? 16.903 8.934 -21.368 1.00 96.38 241 THR A O 1
ATOM 1892 N N . TYR A 1 242 ? 16.629 8.384 -23.512 1.00 96.44 242 TYR A N 1
ATOM 1893 C CA . TYR A 1 242 ? 15.418 7.588 -23.327 1.00 96.44 242 TYR A CA 1
ATOM 1894 C C . TYR A 1 242 ? 15.288 6.530 -24.428 1.00 96.44 242 TYR A C 1
ATOM 1896 O O . TYR A 1 242 ? 15.986 6.581 -25.438 1.00 96.44 242 TYR A O 1
ATOM 1904 N N . GLU A 1 243 ? 14.373 5.582 -24.254 1.00 97.75 243 GLU A N 1
ATOM 1905 C CA . GLU A 1 243 ? 14.063 4.550 -25.246 1.00 97.75 243 GLU A CA 1
ATOM 1906 C C . GLU A 1 243 ? 12.709 4.828 -25.911 1.00 97.75 243 GLU A C 1
ATOM 1908 O O . GLU A 1 243 ? 11.802 5.402 -25.302 1.00 97.75 243 GLU A O 1
ATOM 1913 N N . LEU A 1 244 ? 12.550 4.402 -27.165 1.00 97.56 244 LEU A N 1
ATOM 1914 C CA . LEU A 1 244 ? 11.256 4.424 -27.853 1.00 97.56 244 LEU A CA 1
ATOM 1915 C C . LEU A 1 244 ? 10.527 3.097 -27.651 1.00 97.56 244 LEU A C 1
ATOM 1917 O O . LEU A 1 244 ? 11.147 2.041 -27.743 1.00 97.56 244 LEU A O 1
ATOM 1921 N N . LEU A 1 245 ? 9.195 3.141 -27.536 1.00 97.25 245 LEU A N 1
ATOM 1922 C CA . LEU A 1 245 ? 8.349 1.938 -27.436 1.00 97.25 245 LEU A CA 1
ATOM 1923 C C . LEU A 1 245 ? 8.614 0.928 -28.563 1.00 97.25 245 LEU A C 1
ATOM 1925 O O . LEU A 1 245 ? 8.678 -0.271 -28.327 1.00 97.25 245 LEU A O 1
ATOM 1929 N N . ALA A 1 246 ? 8.812 1.416 -29.791 1.00 97.31 246 ALA A N 1
ATOM 1930 C CA . ALA A 1 246 ? 9.052 0.570 -30.960 1.00 97.31 246 ALA A CA 1
ATOM 1931 C C . ALA A 1 246 ? 10.488 0.017 -31.052 1.00 97.31 246 ALA A C 1
ATOM 1933 O O . ALA A 1 246 ? 10.756 -0.822 -31.911 1.00 97.31 246 ALA A O 1
ATOM 1934 N N . LYS A 1 247 ? 11.433 0.525 -30.244 1.00 96.06 247 LYS A N 1
ATOM 1935 C CA . LYS A 1 247 ? 12.853 0.132 -30.277 1.00 96.06 247 LYS A CA 1
ATOM 1936 C C . LYS A 1 247 ? 13.462 0.047 -28.863 1.00 96.06 247 LYS A C 1
ATOM 1938 O O . LYS A 1 247 ? 14.374 0.826 -28.570 1.00 96.06 247 LYS A O 1
ATOM 1943 N N . PRO A 1 248 ? 12.991 -0.875 -28.001 1.00 95.81 248 PRO A N 1
ATOM 1944 C CA . PRO A 1 248 ? 13.615 -1.116 -26.701 1.00 95.81 248 PRO A CA 1
ATOM 1945 C C . PRO A 1 248 ? 15.090 -1.524 -26.849 1.00 95.81 248 PRO A C 1
ATOM 1947 O O . PRO A 1 248 ? 15.479 -2.135 -27.845 1.00 95.81 248 PRO A O 1
ATOM 1950 N N . GLY A 1 249 ? 15.917 -1.164 -25.874 1.00 94.88 249 GLY A N 1
ATOM 1951 C CA . GLY A 1 249 ? 17.367 -1.356 -25.848 1.00 94.88 249 GLY A CA 1
ATOM 1952 C C . GLY A 1 249 ? 18.171 -0.277 -26.581 1.00 94.88 249 GLY A C 1
ATOM 1953 O O . GLY A 1 249 ? 19.398 -0.264 -26.484 1.00 94.88 249 GLY A O 1
ATOM 1954 N N . LYS A 1 250 ? 17.519 0.639 -27.317 1.00 95.56 250 LYS A N 1
ATOM 1955 C CA . LYS A 1 250 ? 18.190 1.746 -28.013 1.00 95.56 250 LYS A CA 1
ATOM 1956 C C . LYS A 1 250 ? 17.900 3.086 -27.341 1.00 95.56 250 LYS A C 1
ATOM 1958 O O . LYS A 1 250 ? 16.805 3.631 -27.474 1.00 95.56 250 LYS A O 1
ATOM 1963 N N . PHE A 1 251 ? 18.937 3.653 -26.733 1.00 95.06 251 PHE A N 1
ATOM 1964 C CA . PHE A 1 251 ? 18.894 4.959 -26.086 1.00 95.06 251 PHE A CA 1
ATOM 1965 C C . PHE A 1 251 ? 19.091 6.107 -27.080 1.00 95.06 251 PHE A C 1
ATOM 1967 O O . PHE A 1 251 ? 19.945 6.057 -27.969 1.00 95.06 251 PHE A O 1
ATOM 1974 N N . ILE A 1 252 ? 18.272 7.144 -26.930 1.00 94.88 252 ILE A N 1
ATOM 1975 C CA . ILE A 1 252 ? 18.214 8.324 -27.790 1.00 94.88 252 ILE A CA 1
ATOM 1976 C C . ILE A 1 252 ? 18.294 9.561 -26.905 1.00 94.88 252 ILE A C 1
ATOM 1978 O O . ILE A 1 252 ? 17.558 9.669 -25.929 1.00 94.88 252 ILE A O 1
ATOM 1982 N N . HIS A 1 253 ? 19.159 10.501 -27.271 1.00 94.81 253 HIS A N 1
ATOM 1983 C CA . HIS A 1 253 ? 19.124 11.866 -26.759 1.00 94.81 253 HIS A CA 1
ATOM 1984 C C . HIS A 1 253 ? 18.414 12.770 -27.770 1.00 94.81 253 HIS A C 1
ATOM 1986 O O . HIS A 1 253 ? 18.655 12.664 -28.975 1.00 94.81 253 HIS A O 1
ATOM 1992 N N . THR A 1 254 ? 17.546 13.662 -27.300 1.00 94.88 254 THR A N 1
ATOM 1993 C CA . THR A 1 254 ? 16.918 14.703 -28.121 1.00 94.88 254 THR A CA 1
ATOM 1994 C C . THR A 1 254 ? 17.442 16.076 -27.720 1.00 94.88 254 THR A C 1
ATOM 1996 O O . THR A 1 254 ? 17.447 16.431 -26.548 1.00 94.88 254 THR A O 1
ATOM 1999 N N . ASN A 1 255 ? 17.833 16.896 -28.698 1.00 93.62 255 ASN A N 1
ATOM 2000 C CA . ASN A 1 255 ? 18.105 18.310 -28.447 1.00 93.62 255 ASN A CA 1
ATOM 2001 C C . ASN A 1 255 ? 16.780 19.068 -28.299 1.00 93.62 255 ASN A C 1
ATOM 2003 O O . ASN A 1 255 ? 16.251 19.625 -29.261 1.00 93.62 255 ASN A O 1
ATOM 2007 N N . TRP A 1 256 ? 16.231 19.065 -27.088 1.00 93.88 256 TRP A N 1
ATOM 2008 C CA . TRP A 1 256 ? 14.919 19.645 -26.812 1.00 93.88 256 TRP A CA 1
ATOM 2009 C C . TRP A 1 256 ? 14.873 21.174 -26.909 1.00 93.88 256 TRP A C 1
ATOM 2011 O O . TRP A 1 256 ? 13.813 21.736 -27.169 1.00 93.88 256 TRP A O 1
ATOM 2021 N N . THR A 1 257 ? 16.000 21.858 -26.693 1.00 91.00 257 THR A N 1
ATOM 2022 C CA . THR A 1 257 ? 16.062 23.330 -26.695 1.00 91.00 257 THR A CA 1
ATOM 2023 C C . THR A 1 257 ? 16.329 23.911 -28.082 1.00 91.00 257 THR A C 1
ATOM 2025 O O . THR A 1 257 ? 16.229 25.123 -28.259 1.00 91.00 257 THR A O 1
ATOM 2028 N N . GLY A 1 258 ? 16.733 23.081 -29.051 1.00 83.44 258 GLY A N 1
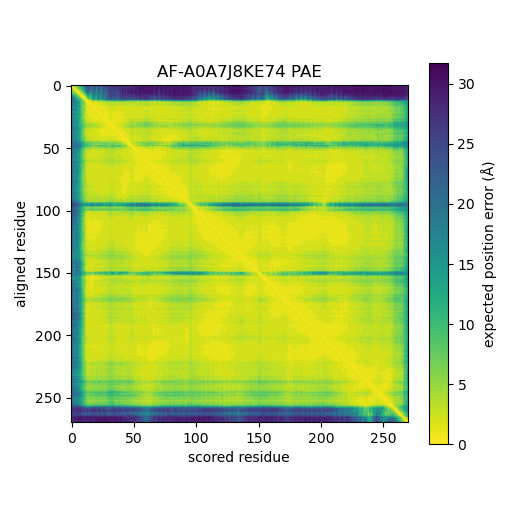ATOM 2029 C CA . GLY A 1 258 ? 17.202 23.513 -30.372 1.00 83.44 258 GLY A CA 1
ATOM 2030 C C . GLY A 1 258 ? 18.568 24.213 -30.363 1.00 83.44 258 GLY A C 1
ATOM 2031 O O . GLY A 1 258 ? 19.109 24.500 -31.424 1.00 83.44 258 GLY A O 1
ATOM 2032 N N . HIS A 1 259 ? 19.145 24.451 -29.181 1.00 75.75 259 HIS A N 1
ATOM 2033 C CA . HIS A 1 259 ? 20.408 25.173 -28.989 1.00 75.75 259 HIS A CA 1
ATOM 2034 C C . HIS A 1 259 ? 21.458 24.334 -28.238 1.00 75.75 259 HIS A C 1
ATOM 2036 O O . HIS A 1 259 ? 22.603 24.759 -28.108 1.00 75.75 259 HIS A O 1
ATOM 2042 N N . GLY A 1 260 ? 21.088 23.149 -27.735 1.00 65.12 260 GLY A N 1
ATOM 2043 C CA . GLY A 1 260 ? 22.013 22.190 -27.129 1.00 65.12 260 GLY A CA 1
ATOM 2044 C C . GLY A 1 260 ? 22.814 21.401 -28.170 1.00 65.12 260 GLY A C 1
ATOM 2045 O O . GLY A 1 260 ? 22.390 21.243 -29.314 1.00 65.12 260 GLY A O 1
ATOM 2046 N N . GLY A 1 261 ? 23.990 20.900 -27.787 1.00 64.38 261 GLY A N 1
ATOM 2047 C CA . GLY A 1 261 ? 24.760 19.963 -28.616 1.00 64.38 261 GLY A CA 1
ATOM 2048 C C . GLY A 1 261 ? 24.152 18.555 -28.623 1.00 64.38 261 GLY A C 1
ATOM 2049 O O . GLY A 1 261 ? 23.269 18.247 -27.832 1.00 64.38 261 GLY A O 1
ATOM 2050 N N . SER A 1 262 ? 24.660 17.661 -29.474 1.00 66.44 262 SER A N 1
ATOM 2051 C CA . SER A 1 262 ? 24.243 16.246 -29.538 1.00 66.44 262 SER A CA 1
ATOM 2052 C C . SER A 1 262 ? 24.893 15.361 -28.460 1.00 66.44 262 SER A C 1
ATOM 2054 O O . SER A 1 262 ? 25.043 14.155 -28.657 1.00 66.44 262 SER A O 1
ATOM 2056 N N . VAL A 1 263 ? 25.366 15.956 -27.363 1.00 68.94 263 VAL A N 1
ATOM 2057 C CA . VAL A 1 263 ? 26.194 15.286 -26.353 1.00 68.94 263 VAL A CA 1
ATOM 2058 C C . VAL A 1 263 ? 25.298 14.759 -25.236 1.00 68.94 263 VAL A C 1
ATOM 2060 O O . VAL A 1 263 ? 24.662 15.539 -24.535 1.00 68.94 263 VAL A O 1
ATOM 2063 N N . SER A 1 264 ? 25.260 13.439 -25.063 1.00 71.88 264 SER A N 1
ATOM 2064 C CA . SER A 1 264 ? 24.569 12.778 -23.951 1.00 71.88 264 SER A CA 1
ATOM 2065 C C . SER A 1 264 ? 25.456 12.684 -22.710 1.00 71.88 264 SER A C 1
ATOM 2067 O O . SER A 1 264 ? 26.668 12.494 -22.836 1.00 71.88 264 SER A O 1
ATOM 2069 N N . SER A 1 265 ? 24.866 12.722 -21.511 1.00 68.75 265 SER A N 1
ATOM 2070 C CA . SER A 1 265 ? 25.585 12.334 -20.294 1.00 68.75 265 SER A CA 1
ATOM 2071 C C . SER A 1 265 ? 25.905 10.839 -20.383 1.00 68.75 265 SER A C 1
ATOM 2073 O O . SER A 1 265 ? 24.982 10.039 -20.540 1.00 68.75 265 SER A O 1
ATOM 2075 N N . SER A 1 266 ? 27.178 10.452 -20.324 1.00 57.72 266 SER A N 1
ATOM 2076 C CA . SER A 1 266 ? 27.610 9.048 -20.344 1.00 57.72 266 SER A CA 1
ATOM 2077 C C . SER A 1 266 ? 26.827 8.204 -19.326 1.00 57.72 266 SER A C 1
ATOM 2079 O O . SER A 1 266 ? 26.556 8.658 -18.215 1.00 57.72 266 SER A O 1
ATOM 2081 N N . SER A 1 267 ? 26.451 6.991 -19.729 1.00 48.34 267 SER A N 1
ATOM 2082 C CA . SER A 1 267 ? 25.446 6.118 -19.113 1.00 48.34 267 SER A CA 1
ATOM 2083 C C . SER A 1 267 ? 25.666 5.832 -17.620 1.00 48.34 267 SER A C 1
ATOM 2085 O O . SER A 1 267 ? 26.741 5.389 -17.220 1.00 48.34 267 SER A O 1
ATOM 2087 N N . TYR A 1 268 ? 24.608 5.973 -16.816 1.00 46.94 268 TYR A N 1
ATOM 2088 C CA . TYR A 1 268 ? 24.472 5.226 -15.565 1.00 46.94 268 TYR A CA 1
ATOM 2089 C C . TYR A 1 268 ? 23.860 3.866 -15.905 1.00 46.94 268 TYR A C 1
ATOM 2091 O O . TYR A 1 268 ? 22.736 3.814 -16.402 1.00 46.94 268 TYR A O 1
ATOM 2099 N N . ASN A 1 269 ? 24.593 2.782 -15.648 1.00 40.53 269 ASN A N 1
ATOM 2100 C CA . ASN A 1 269 ? 23.981 1.462 -15.534 1.00 40.53 269 ASN A CA 1
ATOM 2101 C C . ASN A 1 269 ? 23.220 1.448 -14.203 1.00 40.53 269 ASN A C 1
ATOM 2103 O O . ASN A 1 269 ? 23.842 1.616 -13.152 1.00 40.53 269 ASN A O 1
ATOM 2107 N N . ALA A 1 270 ? 21.896 1.335 -14.276 1.00 39.16 270 ALA A N 1
ATOM 2108 C CA . ALA A 1 270 ? 21.054 0.961 -13.146 1.00 39.16 270 ALA A CA 1
ATOM 2109 C C . ALA A 1 270 ? 20.855 -0.555 -13.172 1.00 39.16 270 ALA A C 1
ATOM 2111 O O . ALA A 1 270 ? 20.706 -1.090 -14.296 1.00 39.16 270 ALA A O 1
#

Secondary structure (DSSP, 8-state):
------------STT-BHHHHHHHHHHHPBPTTSSBSGGGS-S-----SHHHHHHHHHHHTT---HHHHHHHHHHHHHH-HHHHHHHHTT---S--PPP-S-HHHHHHHHHHHHHHHHHHHHHHHHHHHHHHHHHHT----HHHHHHHHHSSSTT-BHHHHHHHHHHHH-TT-S-GGGSHHHHHHHHTTHHHHHHHHHHHHHTT---HHHHHHHHHHHHHH-SS-THHHHHHHHHHHH---EEETTEEEEEE---TTSSS-SPPPPPP--

Mean predicted aligned error: 5.71 Å

Foldseek 3Di:
DDDDDDPDPQPPDQFRALVVVVVVVLQPDADPVRHRCVVVDQQQDDDPCPLVVLVVLCVVLVFCLQLSVLVVVSNVVSNCPVVVVVCVVPDDDADADDDPDDPVLLVVLVVLLVSLLVLLNVQSVVLSVVSVCVVVVHDDQQLVVLVVQCPDDRGHGPNSVVSNVQCVVPVPDNTSCPRPVSVVSNVVNVVSLVVNVVVCNNNVHDDSSSVSSNVVVVVVPDPDDPCVVVQVVCLAPAVQFDDDPVGPPDTARDPPVVPDDRDHDPYDDD

pLDDT: mean 92.74, std 14.27, range [32.03, 98.94]

InterPro domains:
  IPR006114 6-phosphogluconate dehydrogenase, C-terminal [PF00393] (13-256)
  IPR006114 6-phosphogluconate dehydrogenase, C-terminal [SM01350] (1-257)
  IPR006183 6-phosphogluconate dehydrogenase [PR00076] (37-64)
  IPR006183 6-phosphogluconate dehydrogenase [PR00076] (145-167)
  IPR006183 6-phosphogluconate dehydrogenase [PTHR11811] (13-269)
  IPR006184 6-phosphogluconate-binding site [PS00461] (41-53)
  IPR008927 6-phosphogluconate dehydrogenase-like, C-terminal domain superfamily [SSF48179] (13-260)
  IPR013328 6-phosphogluconate dehydrogenase, domain 2 [G3DSA:1.10.1040.10] (9-223)

Nearest PDB structures (foldseek):
  2jkv-assembly2_C  TM=9.886E-01  e=4.646E-35  Homo sapiens
  4gwg-assembly1_A  TM=9.949E-01  e=3.753E-33  Homo sapiens
  1pgn-assembly1_A  TM=9.907E-01  e=6.370E-33  Ovis aries
  2iyo-assembly1_A  TM=9.781E-01  e=2.503E-24  Lactococcus lactis
  2w8z-assembly1_B  TM=9.855E-01  e=1.595E-23  Geobacillus stearothermophilus